Protein AF-0000000084417751 (afdb_homodimer)

InterPro domains:
  IPR006311 Twin-arginine translocation pathway, signal sequence [PS51318] (1-38)

Nearest PDB structures (foldseek):
  2bsi-assembly1_B  TM=2.879E-01  e=1.712E+00  Yersinia enterocolitica
  2bho-assembly1_A-2  TM=3.661E-01  e=5.788E+00  Yersinia enterocolitica
  2bsj-assembly1_B  TM=3.027E-01  e=5.446E+00  Yersinia enterocolitica
  2c1f-assembly1_A  TM=2.542E-01  e=6.151E+00  Neocallimastix patriciarum
  2bho-assembly1_A-2  TM=3.659E-01  e=3.543E+00  Yersinia enterocolitica

Foldseek 3Di:
DPPDDPLVVLCVLLVPPPVVVVVVVVVPVPPDDDDDDPDDDDPVRVVVVVVLCVQLQKDADPVGWIWGAAPVGWIKTWDDQQPAFQKIWIAGPQQFIKMDHDPSGRDQDSSDSSSVSSQPRVNCNVVRIDFQWDADPVRDIDTDGDDPVRVVVDRHRVD/DPPDDPVVVLCVLLVPPPPVPVVPVVVPVVDDPDPDDPDDDDPVRVVVVVVLCVQLQKDADPVGWIWGAAPVGWIKTWDDQQPAFQKIWIAGPQQFIKMDHDPVGRDQDSSDSSSSSSQPRVNCNVVRIGFQWDADPVRDIDTDGDDPVRVVVDRHRVD

Sequence (318 aa):
MEGTSRRGFLQQFGGLGAAAALGGALGFFAGSRSGGEAGGLSASERAEVDDLRRELNFRRDYDGHVFVRDGSGRWWEVRLDAKLPGTLLLRDQDNAVYFITYNTIQQIDLTDDYVVGSLFAGGDWTAVLQRVQARDEAGLLVDVRLDKEAFRDLISVMDMEGTSRRGFLQQFGGLGAAAALGGALGFFAGSRSGGEAGGLSASERAEVDDLRRELNFRRDYDGHVFVRDGSGRWWEVRLDAKLPGTLLLRDQDNAVYFITYNTIQQIDLTDDYVVGSLFAGGDWTAVLQRVQARDEAGLLVDVRLDKEAFRDLISVMD

Organism: Gonium pectorale (NCBI:txid33097)

pLDDT: mean 77.4, std 23.32, range [27.25, 97.81]

Solvent-accessible surface area (backbone atoms only — not comparable to full-atom values): 17619 Å² total; per-residue (Å²): 109,80,53,56,47,36,66,60,49,45,47,59,75,14,61,58,78,58,53,67,67,50,51,70,66,57,62,61,74,63,65,72,74,72,84,71,86,90,70,70,74,51,73,70,55,46,50,49,54,52,51,51,30,56,74,25,36,34,49,70,47,96,71,41,47,37,34,37,36,43,84,86,68,50,61,26,43,51,47,57,20,26,70,41,54,22,26,37,34,34,33,40,86,84,21,41,34,31,35,42,75,40,90,90,34,26,26,68,51,74,32,37,61,65,54,46,32,45,65,37,40,84,33,62,52,69,78,60,57,36,77,39,66,42,59,46,96,88,64,47,80,37,77,39,68,41,55,72,68,58,51,72,33,50,32,44,85,89,81,107,79,50,58,49,34,65,60,48,45,45,58,71,11,45,70,76,53,52,62,72,58,57,72,64,59,63,57,72,64,59,75,72,70,81,69,86,90,70,69,74,50,72,70,54,47,50,50,54,51,51,51,30,57,74,27,36,34,50,69,47,95,70,42,47,38,34,38,35,43,83,88,68,50,58,26,43,51,47,58,21,27,69,41,54,21,26,36,35,34,33,43,86,85,21,41,34,29,34,42,74,41,92,89,34,24,24,70,50,75,30,37,60,63,53,46,31,37,63,38,41,74,33,63,52,67,78,61,56,36,76,38,67,41,61,44,98,88,63,48,82,37,75,40,68,41,54,73,67,56,50,73,30,48,32,43,85,88,79

Secondary structure (DSSP, 8-state):
----BHHHHHHHH--STTHHHHHHHHGGGTT-----SS----HHHHHHHHHHHHHTTEEE-TTS-EEEE-TTS-EEEEEE-SSSTTEEEEE-TT-BEEEEE-TT-SS--TT-HHHHHHHHTTSGGGGG-EE-EEE-TTS-EEE-B--HHHHHHB--S--/----BHHHHHHHHSTTTTTTTTHHHHTGGG------SS----HHHHHHHHHHHHHTTEEE-TTS-EEEE-TTS-EEEEEE-SSSTTEEEEE-TT-BEEEEE-TT-SS--TT-HHHHHHHHTTSGGGGG-EE-EEE-TTS-EEE-B--HHHHHHB--S--

Structure (mmCIF, N/CA/C/O backbone):
data_AF-0000000084417751-model_v1
#
loop_
_entity.id
_entity.type
_entity.pdbx_description
1 polymer 'Twin-arginine translocation signal domain-containing protein'
#
loop_
_atom_site.group_PDB
_atom_site.id
_atom_site.type_symbol
_atom_site.label_atom_id
_atom_site.label_alt_id
_atom_site.label_comp_id
_atom_site.label_asym_id
_atom_site.label_entity_id
_atom_site.label_seq_id
_atom_site.pdbx_PDB_ins_code
_atom_site.Cartn_x
_atom_site.Cartn_y
_atom_site.Cartn_z
_atom_site.occupancy
_atom_site.B_iso_or_equiv
_atom_site.auth_seq_id
_atom_site.auth_comp_id
_atom_site.auth_asym_id
_atom_site.auth_atom_id
_atom_site.pdbx_PDB_model_num
ATOM 1 N N . MET A 1 1 ? 11.062 23.234 -5.848 1 27.25 1 MET A N 1
ATOM 2 C CA . MET A 1 1 ? 11.234 21.781 -5.926 1 27.25 1 MET A CA 1
ATOM 3 C C . MET A 1 1 ? 10.359 21.188 -7.023 1 27.25 1 MET A C 1
ATOM 5 O O . MET A 1 1 ? 9.133 21.359 -7.004 1 27.25 1 MET A O 1
ATOM 9 N N . GLU A 1 2 ? 10.836 21.125 -8.203 1 32.81 2 GLU A N 1
ATOM 10 C CA . GLU A 1 2 ? 10.023 20.562 -9.273 1 32.81 2 GLU A CA 1
ATOM 11 C C . GLU A 1 2 ? 9.656 19.109 -8.992 1 32.81 2 GLU A C 1
ATOM 13 O O . GLU A 1 2 ? 10.523 18.234 -9.031 1 32.81 2 GLU A O 1
ATOM 18 N N . GLY A 1 3 ? 8.828 18.938 -7.926 1 36.81 3 GLY A N 1
ATOM 19 C CA . GLY A 1 3 ? 8.336 17.594 -7.656 1 36.81 3 GLY A CA 1
ATOM 20 C C . GLY A 1 3 ? 7.934 16.844 -8.906 1 36.81 3 GLY A C 1
ATOM 21 O O . GLY A 1 3 ? 7.504 17.453 -9.891 1 36.81 3 GLY A O 1
ATOM 22 N N . THR A 1 4 ? 8.648 15.852 -9.188 1 44.88 4 THR A N 1
ATOM 23 C CA . THR A 1 4 ? 8.266 15.016 -10.312 1 44.88 4 THR A CA 1
ATOM 24 C C . THR A 1 4 ? 6.836 14.5 -10.141 1 44.88 4 THR A C 1
ATOM 26 O O . THR A 1 4 ? 6.453 14.07 -9.047 1 44.88 4 THR A O 1
ATOM 29 N N . SER A 1 5 ? 6.066 14.875 -11.055 1 45.56 5 SER A N 1
ATOM 30 C CA . SER A 1 5 ? 4.672 14.445 -11.031 1 45.56 5 SER A CA 1
ATOM 31 C C . SER A 1 5 ? 4.562 12.922 -11.078 1 45.56 5 SER A C 1
ATOM 33 O O . SER A 1 5 ? 5.434 12.25 -11.633 1 45.56 5 SER A O 1
ATOM 35 N N . ARG A 1 6 ? 3.656 12.453 -10.336 1 51.25 6 ARG A N 1
ATOM 36 C CA . ARG A 1 6 ? 3.324 11.031 -10.328 1 51.25 6 ARG A CA 1
ATOM 37 C C . ARG A 1 6 ? 3.115 10.508 -11.742 1 51.25 6 ARG A C 1
ATOM 39 O O . ARG A 1 6 ? 3.561 9.414 -12.078 1 51.25 6 ARG A O 1
ATOM 46 N N . ARG A 1 7 ? 2.643 11.406 -12.609 1 49 7 ARG A N 1
ATOM 47 C CA . ARG A 1 7 ? 2.375 11.016 -13.992 1 49 7 ARG A CA 1
ATOM 48 C C . ARG A 1 7 ? 3.668 10.656 -14.719 1 49 7 ARG A C 1
ATOM 50 O O . ARG A 1 7 ? 3.744 9.625 -15.391 1 49 7 ARG A O 1
ATOM 57 N N . GLY A 1 8 ? 4.594 11.531 -14.586 1 46.34 8 GLY A N 1
ATOM 58 C CA . GLY A 1 8 ? 5.879 11.281 -15.219 1 46.34 8 GLY A CA 1
ATOM 59 C C . GLY A 1 8 ? 6.559 10.023 -14.703 1 46.34 8 GLY A C 1
ATOM 60 O O . GLY A 1 8 ? 7.125 9.25 -15.484 1 46.34 8 GLY A O 1
ATOM 61 N N . PHE A 1 9 ? 6.508 9.844 -13.469 1 46.53 9 PHE A N 1
ATOM 62 C CA . PHE A 1 9 ? 7.141 8.703 -12.82 1 46.53 9 PHE A CA 1
ATOM 63 C C . PHE A 1 9 ? 6.469 7.402 -13.242 1 46.53 9 PHE A C 1
ATOM 65 O O . PHE A 1 9 ? 7.145 6.434 -13.602 1 46.53 9 PHE A O 1
ATOM 72 N N . LEU A 1 10 ? 5.238 7.426 -13.211 1 53.94 10 LEU A N 1
ATOM 73 C CA . LEU A 1 10 ? 4.492 6.246 -13.641 1 53.94 10 LEU A CA 1
ATOM 74 C C . LEU A 1 10 ? 4.793 5.91 -15.094 1 53.94 10 LEU A C 1
ATOM 76 O O . LEU A 1 10 ? 4.852 4.738 -15.469 1 53.94 10 LEU A O 1
ATOM 80 N N . GLN A 1 11 ? 5.098 7 -15.758 1 52.5 11 GLN A N 1
ATOM 81 C CA . GLN A 1 11 ? 5.516 6.797 -17.141 1 52.5 11 GLN A CA 1
ATOM 82 C C . GLN A 1 11 ? 6.848 6.055 -17.203 1 52.5 11 GLN A C 1
ATOM 84 O O . GLN A 1 11 ? 7.062 5.23 -18.094 1 52.5 11 GLN A O 1
ATOM 89 N N . GLN A 1 12 ? 7.656 6.43 -16.391 1 46.41 12 GLN A N 1
ATOM 90 C CA . GLN A 1 12 ? 8.984 5.828 -16.391 1 46.41 12 GLN A CA 1
ATOM 91 C C . GLN A 1 12 ? 8.938 4.379 -15.922 1 46.41 12 GLN A C 1
ATOM 93 O O . GLN A 1 12 ? 9.68 3.531 -16.406 1 46.41 12 GLN A O 1
ATOM 98 N N . PHE A 1 13 ? 8.477 4.266 -14.891 1 47.03 13 PHE A N 1
ATOM 99 C CA . PHE A 1 13 ? 8.43 2.928 -14.32 1 47.03 13 PHE A CA 1
ATOM 100 C C . PHE A 1 13 ? 7.422 2.057 -15.055 1 47.03 13 PHE A C 1
ATOM 102 O O . PHE A 1 13 ? 7.523 0.828 -15.031 1 47.03 13 PHE A O 1
ATOM 109 N N . GLY A 1 14 ? 6.379 2.783 -15.383 1 47.62 14 GLY A N 1
ATOM 110 C CA . GLY A 1 14 ? 5.488 2.094 -16.297 1 47.62 14 GLY A CA 1
ATOM 111 C C . GLY A 1 14 ? 6.109 1.854 -17.672 1 47.62 14 GLY A C 1
ATOM 112 O O . GLY A 1 14 ? 6.055 2.723 -18.547 1 47.62 14 GLY A O 1
ATOM 113 N N . GLY A 1 15 ? 7.336 1.878 -17.688 1 37.72 15 GLY A N 1
ATOM 114 C CA . GLY A 1 15 ? 7.926 1.507 -18.969 1 37.72 15 GLY A CA 1
ATOM 115 C C . GLY A 1 15 ? 6.895 1.226 -20.047 1 37.72 15 GLY A C 1
ATOM 116 O O . GLY A 1 15 ? 7.227 1.153 -21.219 1 37.72 15 GLY A O 1
ATOM 117 N N . LEU A 1 16 ? 6.098 0.341 -19.703 1 33.88 16 LEU A N 1
ATOM 118 C CA . LEU A 1 16 ? 5.176 -0.083 -20.75 1 33.88 16 LEU A CA 1
ATOM 119 C C . LEU A 1 16 ? 4.242 1.055 -21.141 1 33.88 16 LEU A C 1
ATOM 121 O O . LEU A 1 16 ? 3.842 1.857 -20.297 1 33.88 16 LEU A O 1
ATOM 125 N N . GLY A 1 17 ? 4.281 1.555 -22.422 1 34.69 17 GLY A N 1
ATOM 126 C CA . GLY A 1 17 ? 3.479 2.383 -23.312 1 34.69 17 GLY A CA 1
ATOM 127 C C . GLY A 1 17 ? 2.035 2.512 -22.859 1 34.69 17 GLY A C 1
ATOM 128 O O . GLY A 1 17 ? 1.229 3.17 -23.531 1 34.69 17 GLY A O 1
ATOM 129 N N . ALA A 1 18 ? 1.664 1.649 -22.109 1 30.7 18 ALA A N 1
ATOM 130 C CA . ALA A 1 18 ? 0.22 1.557 -21.906 1 30.7 18 ALA A CA 1
ATOM 131 C C . ALA A 1 18 ? -0.276 2.656 -20.969 1 30.7 18 ALA A C 1
ATOM 133 O O . ALA A 1 18 ? -1.484 2.824 -20.781 1 30.7 18 ALA A O 1
ATOM 134 N N . ALA A 1 19 ? 0.477 3.082 -20.109 1 34.38 19 ALA A N 1
ATOM 135 C CA . ALA A 1 19 ? -0.127 4.086 -19.234 1 34.38 19 ALA A CA 1
ATOM 136 C C . ALA A 1 19 ? -0.564 5.312 -20.031 1 34.38 19 ALA A C 1
ATOM 138 O O . ALA A 1 19 ? -1.121 6.258 -19.469 1 34.38 19 ALA A O 1
ATOM 139 N N . ALA A 1 20 ? 0.062 5.613 -21.094 1 33.84 20 ALA A N 1
ATOM 140 C CA . ALA A 1 20 ? -0.523 6.676 -21.906 1 33.84 20 ALA A CA 1
ATOM 141 C C . ALA A 1 20 ? -2.037 6.512 -22.016 1 33.84 20 ALA A C 1
ATOM 143 O O . ALA A 1 20 ? -2.764 7.496 -22.172 1 33.84 20 ALA A O 1
ATOM 144 N N . ALA A 1 21 ? -2.377 5.289 -22.297 1 31.34 21 ALA A N 1
ATOM 145 C CA . ALA A 1 21 ? -3.807 5.117 -22.547 1 31.34 21 ALA A CA 1
ATOM 146 C C . ALA A 1 21 ? -4.617 5.445 -21.297 1 31.34 21 ALA A C 1
ATOM 148 O O . ALA A 1 21 ? -5.812 5.742 -21.375 1 31.34 21 ALA A O 1
ATOM 149 N N . LEU A 1 22 ? -4.133 5.066 -20.125 1 32.94 22 LEU A N 1
ATOM 150 C CA . LEU A 1 22 ? -4.953 5.309 -18.938 1 32.94 22 LEU A CA 1
ATOM 151 C C . LEU A 1 22 ? -4.996 6.793 -18.594 1 32.94 22 LEU A C 1
ATOM 153 O O . LEU A 1 22 ? -5.715 7.207 -17.688 1 32.94 22 LEU A O 1
ATOM 157 N N . GLY A 1 23 ? -4.105 7.543 -18.891 1 34.31 23 GLY A N 1
ATOM 158 C CA . GLY A 1 23 ? -4.121 8.984 -18.703 1 34.31 23 GLY A CA 1
ATOM 159 C C . GLY A 1 23 ? -5.457 9.617 -19.047 1 34.31 23 GLY A C 1
ATOM 160 O O . GLY A 1 23 ? -5.859 10.602 -18.438 1 34.31 23 GLY A O 1
ATOM 161 N N . GLY A 1 24 ? -5.977 9.273 -20.188 1 32.84 24 GLY A N 1
ATOM 162 C CA . GLY A 1 24 ? -7.199 9.969 -20.562 1 32.84 24 GLY A CA 1
ATOM 163 C C . GLY A 1 24 ? -8.281 9.883 -19.5 1 32.84 24 GLY A C 1
ATOM 164 O O . GLY A 1 24 ? -9 10.852 -19.266 1 32.84 24 GLY A O 1
ATOM 165 N N . ALA A 1 25 ? -8.555 8.672 -19.078 1 31.2 25 ALA A N 1
ATOM 166 C CA . ALA A 1 25 ? -9.695 8.516 -18.188 1 31.2 25 ALA A CA 1
ATOM 167 C C . ALA A 1 25 ? -9.383 9.055 -16.797 1 31.2 25 ALA A C 1
ATOM 169 O O . ALA A 1 25 ? -10.289 9.398 -16.031 1 31.2 25 ALA A O 1
ATOM 170 N N . LEU A 1 26 ? -8.188 9 -16.328 1 35.59 26 LEU A N 1
ATOM 171 C CA . LEU A 1 26 ? -7.793 9.25 -14.953 1 35.59 26 LEU A CA 1
ATOM 172 C C . LEU A 1 26 ? -7.84 10.742 -14.633 1 35.59 26 LEU A C 1
ATOM 174 O O . LEU A 1 26 ? -7.77 11.133 -13.469 1 35.59 26 LEU A O 1
ATOM 178 N N . GLY A 1 27 ? -7.594 11.586 -15.516 1 35.25 27 GLY A N 1
ATOM 179 C CA . GLY A 1 27 ? -7.824 12.992 -15.211 1 35.25 27 GLY A CA 1
ATOM 180 C C . GLY A 1 27 ? -9.141 13.242 -14.492 1 35.25 27 GLY A C 1
ATOM 181 O O . GLY A 1 27 ? -9.281 14.242 -13.789 1 35.25 27 GLY A O 1
ATOM 182 N N . PHE A 1 28 ? -10.141 12.523 -14.961 1 32 28 PHE A N 1
ATOM 183 C CA . PHE A 1 28 ? -11.523 12.836 -14.617 1 32 28 PHE A CA 1
ATOM 184 C C . PHE A 1 28 ? -11.812 12.5 -13.156 1 32 28 PHE A C 1
ATOM 186 O O . PHE A 1 28 ? -12.867 12.852 -12.625 1 32 28 PHE A O 1
ATOM 193 N N . PHE A 1 29 ? -11.133 11.555 -12.625 1 34.38 29 PHE A N 1
ATOM 194 C CA . PHE A 1 29 ? -11.656 11.281 -11.297 1 34.38 29 PHE A CA 1
ATOM 195 C C . PHE A 1 29 ? -11.281 12.398 -10.32 1 34.38 29 PHE A C 1
ATOM 197 O O . PHE A 1 29 ? -11.594 12.32 -9.133 1 34.38 29 PHE A O 1
ATOM 204 N N . ALA A 1 30 ? -10.305 13.219 -10.734 1 32.28 30 ALA A N 1
ATOM 205 C CA . ALA A 1 30 ? -9.938 14.273 -9.781 1 32.28 30 ALA A CA 1
ATOM 206 C C . ALA A 1 30 ? -11.148 15.117 -9.414 1 32.28 30 ALA A C 1
ATOM 208 O O . ALA A 1 30 ? -11.18 15.734 -8.344 1 32.28 30 ALA A O 1
ATOM 209 N N . GLY A 1 31 ? -11.711 15.836 -10.469 1 32.81 31 GLY A N 1
ATOM 210 C CA . GLY A 1 31 ? -12.422 17.094 -10.281 1 32.81 31 GLY A CA 1
ATOM 211 C C . GLY A 1 31 ? -13.477 17.016 -9.195 1 32.81 31 GLY A C 1
ATOM 212 O O . GLY A 1 31 ? -13.594 17.922 -8.367 1 32.81 31 GLY A O 1
ATOM 213 N N . SER A 1 32 ? -14.648 16.375 -9.688 1 29.58 32 SER A N 1
ATOM 214 C CA . SER A 1 32 ? -15.8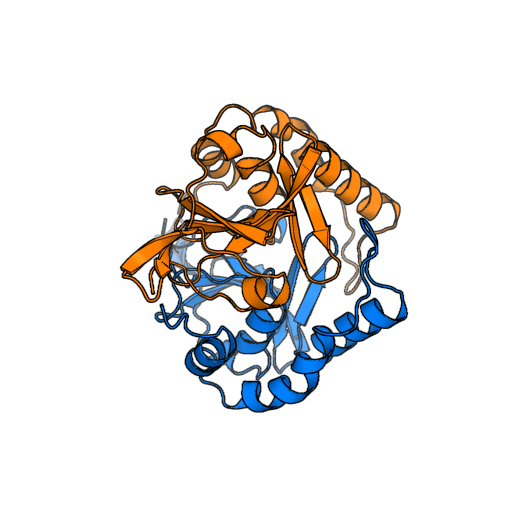83 17.016 -9.242 1 29.58 32 SER A CA 1
ATOM 215 C C . SER A 1 32 ? -16.141 16.75 -7.762 1 29.58 32 SER A C 1
ATOM 217 O O . SER A 1 32 ? -17.281 16.781 -7.309 1 29.58 32 SER A O 1
ATOM 219 N N . ARG A 1 33 ? -15.352 15.844 -7.109 1 35 33 ARG A N 1
ATOM 220 C CA . ARG A 1 33 ? -16.188 15.68 -5.922 1 35 33 ARG A CA 1
ATOM 221 C C . ARG A 1 33 ? -16.219 16.953 -5.094 1 35 33 ARG A C 1
ATOM 223 O O . ARG A 1 33 ? -15.172 17.578 -4.871 1 35 33 ARG A O 1
ATOM 230 N N . SER A 1 34 ? -17.281 17.531 -5.082 1 31.34 34 SER A N 1
ATOM 231 C CA . SER A 1 34 ? -17.812 18.5 -4.129 1 31.34 34 SER A CA 1
ATOM 232 C C . SER A 1 34 ? -17.328 18.203 -2.713 1 31.34 34 SER A C 1
ATOM 234 O O . SER A 1 34 ? -16.969 17.062 -2.4 1 31.34 34 SER A O 1
ATOM 236 N N . GLY A 1 35 ? -17.109 19.188 -1.749 1 32.91 35 GLY A N 1
ATOM 237 C CA . GLY A 1 35 ? -16.766 19.609 -0.402 1 32.91 35 GLY A CA 1
ATOM 238 C C . GLY A 1 35 ? -17.203 18.609 0.663 1 32.91 35 GLY A C 1
ATOM 239 O O . GLY A 1 35 ? -17.156 18.922 1.856 1 32.91 35 GLY A O 1
ATOM 240 N N . GLY A 1 36 ? -18.328 17.781 0.523 1 32.72 36 GLY A N 1
ATOM 241 C CA . GLY A 1 36 ? -18.844 17.406 1.828 1 32.72 36 GLY A CA 1
ATOM 242 C C . GLY A 1 36 ? -17.891 16.516 2.611 1 32.72 36 GLY A C 1
ATOM 243 O O . GLY A 1 36 ? -16.984 15.906 2.035 1 32.72 36 GLY A O 1
ATOM 244 N N . GLU A 1 37 ? -17.656 16.578 3.967 1 38.5 37 GLU A N 1
ATOM 245 C CA . GLU A 1 37 ? -16.922 15.93 5.035 1 38.5 37 GLU A CA 1
ATOM 246 C C . GLU A 1 37 ? -16.609 14.469 4.684 1 38.5 37 GLU A C 1
ATOM 248 O O . GLU A 1 37 ? -15.469 14.117 4.395 1 38.5 37 GLU A O 1
ATOM 253 N N . ALA A 1 38 ? -17.25 13.422 5.539 1 42.88 38 ALA A N 1
ATOM 254 C CA . ALA A 1 38 ? -17.172 11.969 5.719 1 42.88 38 ALA A CA 1
ATOM 255 C C . ALA A 1 38 ? -17.609 11.242 4.453 1 42.88 38 ALA A C 1
ATOM 257 O O . ALA A 1 38 ? -17.953 10.055 4.5 1 42.88 38 ALA A O 1
ATOM 258 N N . GLY A 1 39 ? -17.953 11.82 3.359 1 52.84 39 GLY A N 1
ATOM 259 C CA . GLY A 1 39 ? -18.844 11.188 2.406 1 52.84 39 GLY A CA 1
ATOM 260 C C . GLY A 1 39 ? -18.141 10.242 1.453 1 52.84 39 GLY A C 1
ATOM 261 O O . GLY A 1 39 ? -17.188 10.633 0.784 1 52.84 39 GLY A O 1
ATOM 262 N N . GLY A 1 40 ? -18.156 8.969 1.734 1 65.44 40 GLY A N 1
ATOM 263 C CA . GLY A 1 40 ? -17.812 7.871 0.845 1 65.44 40 GLY A CA 1
ATOM 264 C C . GLY A 1 40 ? -18.297 8.078 -0.578 1 65.44 40 GLY A C 1
ATOM 265 O O . GLY A 1 40 ? -19.016 9.039 -0.859 1 65.44 40 GLY A O 1
ATOM 266 N N . LEU A 1 41 ? -17.672 7.559 -1.55 1 76.5 41 LEU A N 1
ATOM 267 C CA . LEU A 1 41 ? -18.031 7.586 -2.961 1 76.5 41 LEU A CA 1
ATOM 268 C C . LEU A 1 41 ? -19.5 7.23 -3.148 1 76.5 41 LEU A C 1
ATOM 270 O O . LEU A 1 41 ? -20.031 6.363 -2.447 1 76.5 41 LEU A O 1
ATOM 274 N N . SER A 1 42 ? -20.172 8.023 -3.973 1 82.44 42 SER A N 1
ATOM 275 C CA . SER A 1 42 ? -21.516 7.633 -4.391 1 82.44 42 SER A CA 1
ATOM 276 C C . SER A 1 42 ? -21.5 6.281 -5.094 1 82.44 42 SER A C 1
ATOM 278 O O . SER A 1 42 ? -20.438 5.742 -5.398 1 82.44 42 SER A O 1
ATOM 280 N N . ALA A 1 43 ? -22.734 5.785 -5.297 1 86.12 43 ALA A N 1
ATOM 281 C CA . ALA A 1 43 ? -22.844 4.512 -6.008 1 86.12 43 ALA A CA 1
ATOM 282 C C . ALA A 1 43 ? -22.25 4.621 -7.41 1 86.12 43 ALA A C 1
ATOM 284 O O . ALA A 1 43 ? -21.578 3.699 -7.875 1 86.12 43 ALA A O 1
ATOM 285 N N . SER A 1 44 ? -22.578 5.707 -8.086 1 86.75 44 SER A N 1
ATOM 286 C CA . SER A 1 44 ? -22.078 5.918 -9.438 1 86.75 44 SER A CA 1
ATOM 287 C C . SER A 1 44 ? -20.547 6.031 -9.438 1 86.75 44 SER A C 1
ATOM 289 O O . SER A 1 44 ? -19.891 5.508 -10.328 1 86.75 44 SER A O 1
ATOM 291 N N . GLU A 1 45 ? -19.953 6.699 -8.453 1 81.38 45 GLU A N 1
ATOM 292 C CA . GLU A 1 45 ? -18.5 6.84 -8.336 1 81.38 45 GLU A CA 1
ATOM 293 C C . GLU A 1 45 ? -17.844 5.496 -8.047 1 81.38 45 GLU A C 1
ATOM 295 O O . GLU A 1 45 ? -16.781 5.191 -8.594 1 81.38 45 GLU A O 1
ATOM 300 N N . ARG A 1 46 ? -18.469 4.75 -7.184 1 87.88 46 ARG A N 1
ATOM 301 C CA . ARG A 1 46 ? -17.969 3.414 -6.895 1 87.88 46 ARG A CA 1
ATOM 302 C C . ARG A 1 46 ? -17.969 2.541 -8.148 1 87.88 46 ARG A C 1
ATOM 304 O O . ARG A 1 46 ? -17.031 1.784 -8.383 1 87.88 46 ARG A O 1
ATOM 311 N N . ALA A 1 47 ? -18.984 2.656 -8.945 1 88 47 ALA A N 1
ATOM 312 C CA . ALA A 1 47 ? -19.062 1.907 -10.195 1 88 47 ALA A CA 1
ATOM 313 C C . ALA A 1 47 ? -17.938 2.301 -11.148 1 88 47 ALA A C 1
ATOM 315 O O . ALA A 1 47 ? -17.375 1.448 -11.836 1 88 47 ALA A O 1
ATOM 316 N N . GLU A 1 48 ? -17.609 3.531 -11.125 1 83.25 48 GLU A N 1
ATOM 317 C CA . GLU A 1 48 ? -16.516 4.012 -11.961 1 83.25 48 GLU A CA 1
ATOM 318 C C . GLU A 1 48 ? -15.172 3.436 -11.508 1 83.25 48 GLU A C 1
ATOM 320 O O . GLU A 1 48 ? -14.344 3.043 -12.336 1 83.25 48 GLU A O 1
ATOM 325 N N . VAL A 1 49 ? -14.953 3.422 -10.219 1 87.38 49 VAL A N 1
ATOM 326 C CA . VAL A 1 49 ? -13.742 2.826 -9.656 1 87.38 49 VAL A CA 1
ATOM 327 C C . VAL A 1 49 ? -13.664 1.352 -10.039 1 87.38 49 VAL A C 1
ATOM 329 O O . VAL A 1 49 ? -12.609 0.87 -10.461 1 87.38 49 VAL A O 1
ATOM 332 N N . ASP A 1 50 ? -14.789 0.667 -9.984 1 89.88 50 ASP A N 1
ATOM 333 C CA . ASP A 1 50 ? -14.836 -0.75 -10.336 1 89.88 50 ASP A CA 1
ATOM 334 C C . ASP A 1 50 ? -14.539 -0.958 -11.82 1 89.88 50 ASP A C 1
ATOM 336 O O . ASP A 1 50 ? -13.836 -1.901 -12.195 1 89.88 50 ASP A O 1
ATOM 340 N N . ASP A 1 51 ? -15.07 -0.14 -12.641 1 88.06 51 ASP A N 1
ATOM 341 C CA . ASP A 1 51 ? -14.836 -0.233 -14.078 1 88.06 51 ASP A CA 1
ATOM 342 C C . ASP A 1 51 ? -13.359 -0.015 -14.406 1 88.06 51 ASP A C 1
ATOM 344 O O . ASP A 1 51 ? -12.789 -0.73 -15.234 1 88.06 51 ASP A O 1
ATOM 348 N N . LEU A 1 52 ? -12.766 0.972 -13.742 1 85.38 52 LEU A N 1
ATOM 349 C CA . LEU A 1 52 ? -11.336 1.222 -13.914 1 85.38 52 LEU A CA 1
ATOM 350 C C . LEU A 1 52 ? -10.523 -0.014 -13.547 1 85.38 52 LEU A C 1
ATOM 352 O O . LEU A 1 52 ? -9.625 -0.414 -14.297 1 85.38 52 LEU A O 1
ATOM 356 N N . ARG A 1 53 ? -10.828 -0.577 -12.461 1 91.44 53 ARG A N 1
ATOM 357 C CA . ARG A 1 53 ? -10.094 -1.743 -11.984 1 91.44 53 ARG A CA 1
ATOM 358 C C . ARG A 1 53 ? -10.25 -2.916 -12.945 1 91.44 53 ARG A C 1
ATOM 360 O O . ARG A 1 53 ? -9.289 -3.641 -13.211 1 91.44 53 ARG A O 1
ATOM 367 N N . ARG A 1 54 ? -11.438 -3.078 -13.492 1 92 54 ARG A N 1
ATOM 368 C CA . ARG A 1 54 ? -11.672 -4.129 -14.477 1 92 54 ARG A CA 1
ATOM 369 C C . ARG A 1 54 ? -10.836 -3.9 -15.734 1 92 54 ARG A C 1
ATOM 371 O O . ARG A 1 54 ? -10.219 -4.832 -16.25 1 92 54 ARG A O 1
ATOM 378 N N . GLU A 1 55 ? -10.773 -2.73 -16.172 1 88.31 55 GLU A N 1
ATOM 379 C CA . GLU A 1 55 ? -10.008 -2.375 -17.359 1 88.31 55 GLU A CA 1
ATOM 380 C C . GLU A 1 55 ? -8.516 -2.604 -17.141 1 88.31 55 GLU A C 1
ATOM 382 O O . GLU A 1 55 ? -7.805 -3.008 -18.062 1 88.31 55 GLU A O 1
ATOM 387 N N . LEU A 1 56 ? -8.133 -2.379 -15.922 1 89.25 56 LEU A N 1
ATOM 388 C CA . LEU A 1 56 ? -6.707 -2.477 -15.609 1 89.25 56 LEU A CA 1
ATOM 389 C C . LEU A 1 56 ? -6.355 -3.875 -15.117 1 89.25 56 LEU A C 1
ATOM 391 O O . LEU A 1 56 ? -5.223 -4.121 -14.695 1 89.25 56 LEU A O 1
ATOM 395 N N . ASN A 1 57 ? -7.32 -4.773 -15.031 1 93 57 ASN A N 1
ATOM 396 C CA . ASN A 1 57 ? -7.141 -6.195 -14.75 1 93 57 ASN A CA 1
ATOM 397 C C . ASN A 1 57 ? -6.66 -6.426 -13.32 1 93 57 ASN A C 1
ATOM 399 O O . ASN A 1 57 ? -5.773 -7.25 -13.078 1 93 57 ASN A O 1
ATOM 403 N N . PHE A 1 58 ? -7.211 -5.637 -12.445 1 94.81 58 PHE A N 1
ATOM 404 C CA . PHE A 1 58 ? -6.945 -5.906 -11.039 1 94.81 58 PHE A CA 1
ATOM 405 C C . PHE A 1 58 ? -8.195 -5.676 -10.195 1 94.81 58 PHE A C 1
ATOM 407 O O . PHE A 1 58 ? -9.203 -5.164 -10.695 1 94.81 58 PHE A O 1
ATOM 414 N N . ARG A 1 59 ? -8.164 -6.137 -8.984 1 95.06 59 ARG A N 1
ATOM 415 C CA . ARG A 1 59 ? -9.227 -5.902 -8.016 1 95.06 59 ARG A CA 1
ATOM 416 C C . ARG A 1 59 ? -8.656 -5.684 -6.617 1 95.06 59 ARG A C 1
ATOM 418 O O . ARG A 1 59 ? -7.516 -6.047 -6.348 1 95.06 59 ARG A O 1
ATOM 425 N N . ARG A 1 60 ? -9.477 -4.996 -5.883 1 94.38 60 ARG A N 1
ATOM 426 C CA . ARG A 1 60 ? -9.203 -4.766 -4.465 1 94.38 60 ARG A CA 1
ATOM 427 C C . ARG A 1 60 ? -10.305 -5.344 -3.592 1 94.38 60 ARG A C 1
ATOM 429 O O . ARG A 1 60 ? -11.492 -5.082 -3.822 1 94.38 60 ARG A O 1
ATOM 436 N N . ASP A 1 61 ? -9.859 -6.133 -2.67 1 90.88 61 ASP A N 1
ATOM 437 C CA . ASP A 1 61 ? -10.836 -6.668 -1.729 1 90.88 61 ASP A CA 1
ATOM 438 C C . ASP A 1 61 ? -11.18 -5.645 -0.647 1 90.88 61 ASP A C 1
ATOM 440 O O . ASP A 1 61 ? -10.469 -4.652 -0.479 1 90.88 61 ASP A O 1
ATOM 444 N N . TYR A 1 62 ? -12.258 -5.934 0.022 1 88 62 TYR A N 1
ATOM 445 C CA . TYR A 1 62 ? -12.742 -5.02 1.049 1 88 62 TYR A CA 1
ATOM 446 C C . TYR A 1 62 ? -11.703 -4.832 2.148 1 88 62 TYR A C 1
ATOM 448 O O . TYR A 1 62 ? -11.602 -3.752 2.736 1 88 62 TYR A O 1
ATOM 456 N N . ASP A 1 63 ? -10.867 -5.797 2.344 1 86.31 63 ASP A N 1
ATOM 457 C CA . ASP A 1 63 ? -9.859 -5.723 3.396 1 86.31 63 ASP A CA 1
ATOM 458 C C . ASP A 1 63 ? -8.562 -5.102 2.875 1 86.31 63 ASP A C 1
ATOM 460 O O . ASP A 1 63 ? -7.566 -5.031 3.598 1 86.31 63 ASP A O 1
ATOM 464 N N . GLY A 1 64 ? -8.609 -4.695 1.672 1 91.31 64 GLY A N 1
ATOM 465 C CA . GLY A 1 64 ? -7.531 -3.861 1.167 1 91.31 64 GLY A CA 1
ATOM 466 C C . GLY A 1 64 ? -6.555 -4.617 0.285 1 91.31 64 GLY A C 1
ATOM 467 O O . GLY A 1 64 ? -5.77 -4.012 -0.447 1 91.31 64 GLY A O 1
ATOM 468 N N . HIS A 1 65 ? -6.594 -5.938 0.298 1 93.06 65 HIS A N 1
ATOM 469 C CA . HIS A 1 65 ? -5.645 -6.738 -0.465 1 93.06 65 HIS A CA 1
ATOM 470 C C . HIS A 1 65 ? -5.887 -6.602 -1.965 1 93.06 65 HIS A C 1
ATOM 472 O O . HIS A 1 65 ? -7.031 -6.488 -2.404 1 93.06 65 HIS A O 1
ATOM 478 N N . VAL A 1 66 ? -4.824 -6.664 -2.648 1 96.44 66 VAL A N 1
ATOM 479 C CA . VAL A 1 66 ? -4.859 -6.434 -4.09 1 96.44 66 VAL A CA 1
ATOM 480 C C . VAL A 1 66 ? -4.633 -7.746 -4.828 1 96.44 66 VAL A C 1
ATOM 482 O O . VAL A 1 66 ? -3.768 -8.539 -4.449 1 96.44 66 VAL A O 1
ATOM 485 N N . PHE A 1 67 ? -5.434 -7.953 -5.852 1 96.88 67 PHE A N 1
ATOM 486 C CA . PHE A 1 67 ? -5.277 -9.062 -6.777 1 96.88 67 PHE A CA 1
ATOM 487 C C . PHE A 1 67 ? -5.117 -8.562 -8.211 1 96.88 67 PHE A C 1
ATOM 489 O O . PHE A 1 67 ? -5.793 -7.609 -8.617 1 96.88 67 PHE A O 1
ATOM 496 N N . VAL A 1 68 ? -4.266 -9.203 -8.922 1 97.06 68 VAL A N 1
ATOM 497 C CA . VAL A 1 68 ? -4.066 -8.859 -10.328 1 97.06 68 VAL A CA 1
ATOM 498 C C . VAL A 1 68 ? -4.352 -10.078 -11.203 1 97.06 68 VAL A C 1
ATOM 500 O O . VAL A 1 68 ? -4.199 -11.219 -10.758 1 97.06 68 VAL A O 1
ATOM 503 N N . ARG A 1 69 ? -4.785 -9.812 -12.398 1 95.56 69 ARG A N 1
ATOM 504 C CA . ARG A 1 69 ? -5.145 -10.883 -13.336 1 95.56 69 ARG A CA 1
ATOM 505 C C . ARG A 1 69 ? -4.125 -10.984 -14.461 1 95.56 69 ARG A C 1
ATOM 507 O O . ARG A 1 69 ? -3.738 -9.977 -15.055 1 95.56 69 ARG A O 1
ATOM 514 N N . ASP A 1 70 ? -3.643 -12.188 -14.711 1 94.31 70 ASP A N 1
ATOM 515 C CA . ASP A 1 70 ? -2.689 -12.367 -15.805 1 94.31 70 ASP A CA 1
ATOM 516 C C . ASP A 1 70 ? -3.408 -12.57 -17.141 1 94.31 70 ASP A C 1
ATOM 518 O O . ASP A 1 70 ? -4.637 -12.531 -17.188 1 94.31 70 ASP A O 1
ATOM 522 N N . GLY A 1 71 ? -2.602 -12.719 -18.188 1 90.81 71 GLY A N 1
ATOM 523 C CA . GLY A 1 71 ? -3.141 -12.852 -19.531 1 90.81 71 GLY A CA 1
ATOM 524 C C . GLY A 1 71 ? -4.012 -14.086 -19.703 1 90.81 71 GLY A C 1
ATOM 525 O O . GLY A 1 71 ? -4.852 -14.133 -20.609 1 90.81 71 GLY A O 1
ATOM 526 N N . SER A 1 72 ? -3.861 -15.062 -18.906 1 91.69 72 SER A N 1
ATOM 527 C CA . SER A 1 72 ? -4.645 -16.297 -18.984 1 91.69 72 SER A CA 1
ATOM 528 C C . SER A 1 72 ? -5.926 -16.188 -18.172 1 91.69 72 SER A C 1
ATOM 530 O O . SER A 1 72 ? -6.73 -17.125 -18.141 1 91.69 72 SER A O 1
ATOM 532 N N . GLY A 1 73 ? -6.109 -15.086 -17.406 1 92.88 73 GLY A N 1
ATOM 533 C CA . GLY A 1 73 ? -7.32 -14.859 -16.641 1 92.88 73 GLY A CA 1
ATOM 534 C C . GLY A 1 73 ? -7.195 -15.312 -15.188 1 92.88 73 GLY A C 1
ATOM 535 O O . GLY A 1 73 ? -8.156 -15.234 -14.43 1 92.88 73 GLY A O 1
ATOM 536 N N . ARG A 1 74 ? -6.02 -15.734 -14.828 1 93.88 74 ARG A N 1
ATOM 537 C CA . ARG A 1 74 ? -5.812 -16.203 -13.461 1 93.88 74 ARG A CA 1
ATOM 538 C C . ARG A 1 74 ? -5.512 -15.031 -12.523 1 93.88 74 ARG A C 1
ATOM 540 O O . ARG A 1 74 ? -4.793 -14.102 -12.898 1 93.88 74 ARG A O 1
ATOM 547 N N . TRP A 1 75 ? -6.031 -15.117 -11.289 1 95.38 75 TRP 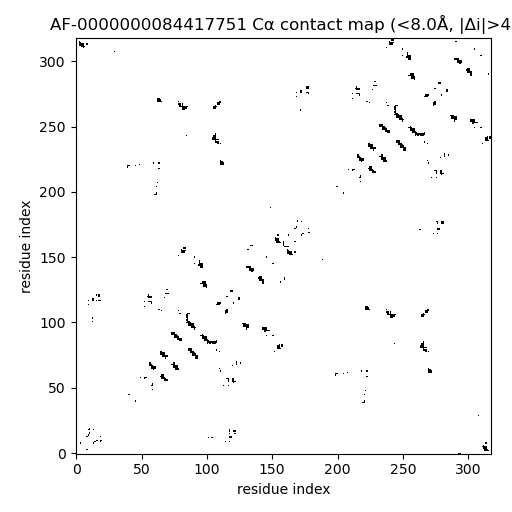A N 1
ATOM 548 C CA . TRP A 1 75 ? -5.844 -14.078 -10.289 1 95.38 75 TRP A CA 1
ATOM 549 C C . TRP A 1 75 ? -4.652 -14.391 -9.391 1 95.38 75 TRP A C 1
ATOM 551 O O . TRP A 1 75 ? -4.449 -15.547 -9 1 95.38 75 TRP A O 1
ATOM 561 N N . TRP A 1 76 ? -3.873 -13.359 -9.133 1 96.94 76 TRP A N 1
ATOM 562 C CA . TRP A 1 76 ? -2.705 -13.398 -8.258 1 96.94 76 TRP A CA 1
ATOM 563 C C . TRP A 1 76 ? -2.834 -12.391 -7.125 1 96.94 76 TRP A C 1
ATOM 565 O O . TRP A 1 76 ? -3.234 -11.242 -7.348 1 96.94 76 TRP A O 1
ATOM 575 N N . GLU A 1 77 ? -2.57 -12.82 -5.879 1 97.38 77 GLU A N 1
ATOM 576 C CA . GLU A 1 77 ? -2.49 -11.867 -4.773 1 97.38 77 GLU A CA 1
ATOM 577 C C . GLU A 1 77 ? -1.126 -11.18 -4.73 1 97.38 77 GLU A C 1
ATOM 579 O O . GLU A 1 77 ? -0.096 -11.828 -4.938 1 97.38 77 GLU A O 1
ATOM 584 N N . VAL A 1 78 ? -1.148 -9.883 -4.477 1 97.81 78 VAL A N 1
ATOM 585 C CA . VAL A 1 78 ? 0.078 -9.094 -4.496 1 97.81 78 VAL A CA 1
ATOM 586 C C . VAL A 1 78 ? 0.289 -8.438 -3.135 1 97.81 78 VAL A C 1
ATOM 588 O O . VAL A 1 78 ? -0.658 -7.922 -2.533 1 97.81 78 VAL A O 1
ATOM 591 N N . ARG A 1 79 ? 1.467 -8.445 -2.66 1 96.25 79 ARG A N 1
ATOM 592 C CA . ARG A 1 79 ? 1.876 -7.688 -1.483 1 96.25 79 ARG A CA 1
ATOM 593 C C . ARG A 1 79 ? 3.312 -7.195 -1.621 1 96.25 79 ARG A C 1
ATOM 595 O O . ARG A 1 79 ? 3.977 -7.473 -2.621 1 96.25 79 ARG A O 1
ATOM 602 N N . LEU A 1 80 ? 3.709 -6.41 -0.646 1 96.31 80 LEU A N 1
ATOM 603 C CA . LEU A 1 80 ? 5.059 -5.859 -0.683 1 96.31 80 LEU A CA 1
ATOM 604 C C . LEU A 1 80 ? 6.016 -6.711 0.147 1 96.31 80 LEU A C 1
ATOM 606 O O . LEU A 1 80 ? 5.613 -7.297 1.156 1 96.31 80 LEU A O 1
ATOM 610 N N . ASP A 1 81 ? 7.258 -6.859 -0.306 1 93.19 81 ASP A N 1
ATOM 611 C CA . ASP A 1 81 ? 8.344 -7.297 0.566 1 93.19 81 ASP A CA 1
ATOM 612 C C . ASP A 1 81 ? 8.812 -6.164 1.476 1 93.19 81 ASP A C 1
ATOM 614 O O . ASP A 1 81 ? 9.266 -5.121 0.996 1 93.19 81 ASP A O 1
ATOM 618 N N . ALA A 1 82 ? 8.719 -6.371 2.721 1 91.62 82 ALA A N 1
ATOM 619 C CA . ALA A 1 82 ? 8.945 -5.289 3.674 1 91.62 82 ALA A CA 1
ATOM 620 C C . ALA A 1 82 ? 10.43 -4.941 3.77 1 91.62 82 ALA A C 1
ATOM 622 O O . ALA A 1 82 ? 10.797 -3.871 4.258 1 91.62 82 ALA A O 1
ATOM 623 N N . LYS A 1 83 ? 11.266 -5.805 3.309 1 91.06 83 LYS A N 1
ATOM 624 C CA . LYS A 1 83 ? 12.695 -5.613 3.557 1 91.06 83 LYS A CA 1
ATOM 625 C C . LYS A 1 83 ? 13.445 -5.348 2.256 1 91.06 83 LYS A C 1
ATOM 627 O O . LYS A 1 83 ? 14.602 -4.914 2.279 1 91.06 83 LYS A O 1
ATOM 632 N N . LEU A 1 84 ? 12.859 -5.582 1.132 1 92.31 84 LEU A N 1
ATOM 633 C CA . LEU A 1 84 ? 13.5 -5.375 -0.16 1 92.31 84 LEU A CA 1
ATOM 634 C C . LEU A 1 84 ? 12.836 -4.234 -0.923 1 92.31 84 LEU A C 1
ATOM 636 O O . LEU A 1 84 ? 11.719 -4.383 -1.417 1 92.31 84 LEU A O 1
ATOM 640 N N . PRO A 1 85 ? 13.562 -3.143 -1.096 1 93.31 85 PRO A N 1
ATOM 641 C CA . PRO A 1 85 ? 12.969 -2.006 -1.806 1 93.31 85 PRO A CA 1
ATOM 642 C C . PRO A 1 85 ? 12.5 -2.367 -3.213 1 93.31 85 PRO A C 1
ATOM 644 O O . PRO A 1 85 ? 13.172 -3.129 -3.914 1 93.31 85 PRO A O 1
ATOM 647 N N . GLY A 1 86 ? 11.344 -1.859 -3.566 1 94.25 86 GLY A N 1
ATOM 648 C CA . GLY A 1 86 ? 10.82 -1.992 -4.914 1 94.25 86 GLY A CA 1
ATOM 649 C C . GLY A 1 86 ? 10.398 -3.408 -5.254 1 94.25 86 GLY A C 1
ATOM 650 O O . GLY A 1 86 ? 10.141 -3.725 -6.418 1 94.25 86 GLY A O 1
ATOM 651 N N . THR A 1 87 ? 10.297 -4.27 -4.227 1 95.12 87 THR A N 1
ATOM 652 C CA . THR A 1 87 ? 10.023 -5.676 -4.508 1 95.12 87 THR A CA 1
ATOM 653 C C . THR A 1 87 ? 8.586 -6.031 -4.148 1 95.12 87 THR A C 1
ATOM 655 O O . THR A 1 87 ? 8.117 -5.727 -3.047 1 95.12 87 THR A O 1
ATOM 658 N N . LEU A 1 88 ? 7.906 -6.656 -5.062 1 97.12 88 LEU A N 1
ATOM 659 C CA . LEU A 1 88 ? 6.57 -7.223 -4.891 1 97.12 88 LEU A CA 1
ATOM 660 C C . LEU A 1 88 ? 6.645 -8.734 -4.688 1 97.12 88 LEU A C 1
ATOM 662 O O . LEU A 1 88 ? 7.457 -9.406 -5.32 1 97.12 88 LEU A O 1
ATOM 666 N N . LEU A 1 89 ? 5.82 -9.227 -3.811 1 96.25 89 LEU A N 1
ATOM 667 C CA . LEU A 1 89 ? 5.551 -10.656 -3.668 1 96.25 89 LEU A CA 1
ATOM 668 C C . LEU A 1 89 ? 4.203 -11.016 -4.281 1 96.25 89 LEU A C 1
ATOM 670 O O . LEU A 1 89 ? 3.221 -10.289 -4.105 1 96.25 89 LEU A O 1
ATOM 674 N N . LEU A 1 90 ? 4.195 -12.086 -5 1 97.56 90 LEU A N 1
ATOM 675 C CA . LEU A 1 90 ? 2.963 -12.555 -5.629 1 97.56 90 LEU A CA 1
ATOM 676 C C . LEU A 1 90 ? 2.703 -14.016 -5.289 1 97.56 90 LEU A C 1
ATOM 678 O O . LEU A 1 90 ? 3.637 -14.82 -5.23 1 97.56 90 LEU A O 1
ATOM 682 N N . ARG A 1 91 ? 1.466 -14.328 -5.078 1 97.5 91 ARG A N 1
ATOM 683 C CA . ARG A 1 91 ? 1.009 -15.695 -4.852 1 97.5 91 ARG A CA 1
ATOM 684 C C . ARG A 1 91 ? -0.045 -16.094 -5.879 1 97.5 91 ARG A C 1
ATOM 686 O O . ARG A 1 91 ? -1.03 -15.391 -6.074 1 97.5 91 ARG A O 1
ATOM 693 N N . ASP A 1 92 ? 0.152 -17.219 -6.504 1 96.88 92 ASP A N 1
ATOM 694 C CA . ASP A 1 92 ? -0.816 -17.672 -7.5 1 96.88 92 ASP A CA 1
ATOM 695 C C . ASP A 1 92 ? -1.855 -18.594 -6.875 1 96.88 92 ASP A C 1
ATOM 697 O O . ASP A 1 92 ? -1.856 -18.812 -5.66 1 96.88 92 ASP A O 1
ATOM 701 N N . GLN A 1 93 ? -2.779 -19.062 -7.691 1 94.88 93 GLN A N 1
ATOM 702 C CA . GLN A 1 93 ? -3.902 -19.875 -7.227 1 94.88 93 GLN A CA 1
ATOM 703 C C . GLN A 1 93 ? -3.432 -21.234 -6.73 1 94.88 93 GLN A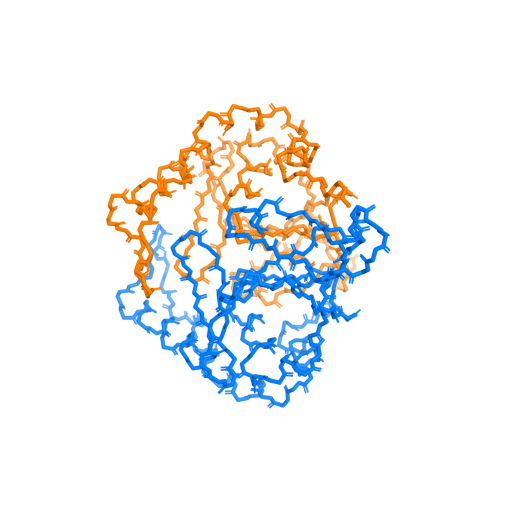 C 1
ATOM 705 O O . GLN A 1 93 ? -4.145 -21.906 -5.984 1 94.88 93 GLN A O 1
ATOM 710 N N . ASP A 1 94 ? -2.215 -21.672 -7.145 1 95.06 94 ASP A N 1
ATOM 711 C CA . ASP A 1 94 ? -1.646 -22.938 -6.703 1 95.06 94 ASP A CA 1
ATOM 712 C C . ASP A 1 94 ? -0.731 -22.75 -5.496 1 95.06 94 ASP A C 1
ATOM 714 O O . ASP A 1 94 ? 0.042 -23.641 -5.148 1 95.06 94 ASP A O 1
ATOM 718 N N . ASN A 1 95 ? -0.729 -21.547 -4.902 1 95.44 95 ASN A N 1
ATOM 719 C CA . ASN A 1 95 ? -0.032 -21.188 -3.672 1 95.44 95 ASN A CA 1
ATOM 720 C C . ASN A 1 95 ? 1.468 -21.031 -3.904 1 95.44 95 ASN A C 1
ATOM 722 O O . ASN A 1 95 ? 2.24 -20.922 -2.949 1 95.44 95 ASN A O 1
ATOM 726 N N . ALA A 1 96 ? 1.855 -21.031 -5.184 1 96.12 96 ALA A N 1
ATOM 727 C CA . ALA A 1 96 ? 3.26 -20.75 -5.465 1 96.12 96 ALA A CA 1
ATOM 728 C C . ALA A 1 96 ? 3.564 -19.266 -5.273 1 96.12 96 ALA A C 1
ATOM 730 O O . ALA A 1 96 ? 2.756 -18.406 -5.633 1 96.12 96 ALA A O 1
ATOM 731 N N . VAL A 1 97 ? 4.742 -18.984 -4.719 1 96.06 97 VAL A N 1
ATOM 732 C CA . VAL A 1 97 ? 5.121 -17.609 -4.414 1 96.06 97 VAL A CA 1
ATOM 733 C C . VAL A 1 97 ? 6.207 -17.141 -5.383 1 96.06 97 VAL A C 1
ATOM 735 O O . VAL A 1 97 ? 7.152 -17.875 -5.664 1 96.06 97 VAL A O 1
ATOM 738 N N . TYR A 1 98 ? 6.035 -15.953 -5.898 1 97.12 98 TYR A N 1
ATOM 739 C CA . TYR A 1 98 ? 6.938 -15.297 -6.836 1 97.12 98 TYR A CA 1
ATOM 740 C C . TYR A 1 98 ? 7.301 -13.898 -6.355 1 97.12 98 TYR A C 1
ATOM 742 O O . TYR A 1 98 ? 6.742 -13.406 -5.371 1 97.12 98 TYR A O 1
ATOM 750 N N . PHE A 1 99 ? 8.297 -13.336 -7.023 1 96.69 99 PHE A N 1
ATOM 751 C CA . PHE A 1 99 ? 8.586 -11.93 -6.75 1 96.69 99 PHE A CA 1
ATOM 752 C C . PHE A 1 99 ? 8.969 -11.195 -8.031 1 96.69 99 PHE A C 1
ATOM 754 O O . PHE A 1 99 ? 9.352 -11.82 -9.023 1 96.69 99 PHE A O 1
ATOM 761 N N . ILE A 1 100 ? 8.711 -9.906 -8.117 1 96.06 100 ILE A N 1
ATOM 762 C CA . ILE A 1 100 ? 9.156 -8.922 -9.102 1 96.06 100 ILE A CA 1
ATOM 763 C C . ILE A 1 100 ? 9.859 -7.77 -8.391 1 96.06 100 ILE A C 1
ATOM 765 O O . ILE A 1 100 ? 9.383 -7.27 -7.375 1 96.06 100 ILE A O 1
ATOM 769 N N . THR A 1 101 ? 11.008 -7.383 -8.852 1 94.56 101 THR A N 1
ATOM 770 C CA . THR A 1 101 ? 11.703 -6.227 -8.297 1 94.56 101 THR A CA 1
ATOM 771 C C . THR A 1 101 ? 11.836 -5.121 -9.336 1 94.56 101 THR A C 1
ATOM 773 O O . THR A 1 101 ? 12.297 -5.363 -10.453 1 94.56 101 THR A O 1
ATOM 776 N N . TYR A 1 102 ? 11.398 -3.965 -8.945 1 88.75 102 TYR A N 1
ATOM 777 C CA . TYR A 1 102 ? 11.602 -2.76 -9.742 1 88.75 102 TYR A CA 1
ATOM 778 C C . TYR A 1 102 ? 12.711 -1.898 -9.156 1 88.75 102 TYR A C 1
ATOM 780 O O . TYR A 1 102 ? 12.578 -1.358 -8.055 1 88.75 102 TYR A O 1
ATOM 788 N N . ASN A 1 103 ? 13.703 -1.649 -9.867 1 87.38 103 ASN A N 1
ATOM 789 C CA . ASN A 1 103 ? 14.898 -0.991 -9.359 1 87.38 103 ASN A CA 1
ATOM 790 C C . ASN A 1 103 ? 14.734 0.525 -9.32 1 87.38 103 ASN A C 1
ATOM 792 O O . ASN A 1 103 ? 15.492 1.221 -8.641 1 87.38 103 ASN A O 1
ATOM 796 N N . THR A 1 104 ? 13.742 1.08 -9.938 1 83.25 104 THR A N 1
ATOM 797 C CA . THR A 1 104 ? 13.594 2.527 -10.062 1 83.25 104 THR A CA 1
ATOM 798 C C . THR A 1 104 ? 12.672 3.068 -8.969 1 83.25 104 THR A C 1
ATOM 800 O O . THR A 1 104 ? 12.578 4.285 -8.781 1 83.25 104 THR A O 1
ATOM 803 N N . ILE A 1 105 ? 11.992 2.205 -8.25 1 87.12 105 ILE A N 1
ATOM 804 C CA . ILE A 1 105 ? 11.062 2.5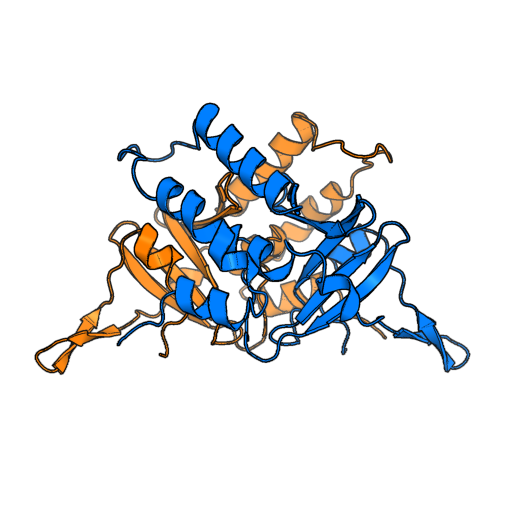9 -7.191 1 87.12 105 ILE A CA 1
ATOM 805 C C . ILE A 1 105 ? 11.461 1.91 -5.883 1 87.12 105 ILE A C 1
ATOM 807 O O . ILE A 1 105 ? 11.695 0.7 -5.852 1 87.12 105 ILE A O 1
ATOM 811 N N . GLN A 1 106 ? 11.578 2.781 -4.844 1 91.19 106 GLN A N 1
ATOM 812 C CA . GLN A 1 106 ? 12.023 2.23 -3.566 1 91.19 106 GLN A CA 1
ATOM 813 C C . GLN A 1 106 ? 10.836 1.724 -2.748 1 91.19 106 GLN A C 1
ATOM 815 O O . GLN A 1 106 ? 10.961 0.74 -2.016 1 91.19 106 GLN A O 1
ATOM 820 N N . GLN A 1 107 ? 9.711 2.422 -2.818 1 94.62 107 GLN A N 1
ATOM 821 C CA . GLN A 1 107 ? 8.453 1.979 -2.217 1 94.62 107 GLN A CA 1
ATOM 822 C C . GLN A 1 107 ? 7.316 2.02 -3.23 1 94.62 107 GLN A C 1
ATOM 824 O O . GLN A 1 107 ? 7.125 3.023 -3.918 1 94.62 107 GLN A O 1
ATOM 829 N N . ILE A 1 108 ? 6.633 0.931 -3.332 1 93.69 108 ILE A N 1
ATOM 830 C CA . ILE A 1 108 ? 5.477 0.833 -4.219 1 93.69 108 ILE A CA 1
ATOM 831 C C . ILE A 1 108 ? 4.191 1.04 -3.42 1 93.69 108 ILE A C 1
ATOM 833 O O . ILE A 1 108 ? 3.932 0.318 -2.455 1 93.69 108 ILE A O 1
ATOM 837 N N . ASP A 1 109 ? 3.404 2.002 -3.814 1 94.12 109 ASP A N 1
ATOM 838 C CA . ASP A 1 109 ? 2.158 2.271 -3.105 1 94.12 109 ASP A CA 1
ATOM 839 C C . ASP A 1 109 ? 0.993 1.507 -3.73 1 94.12 109 ASP A C 1
ATOM 841 O O . ASP A 1 109 ? 0.316 2.02 -4.625 1 94.12 109 ASP A O 1
ATOM 845 N N . LEU A 1 110 ? 0.692 0.37 -3.158 1 95.44 110 LEU A N 1
ATOM 846 C CA . LEU A 1 110 ? -0.364 -0.485 -3.688 1 95.44 110 LEU A CA 1
ATOM 847 C C . LEU A 1 110 ? -1.739 0.045 -3.297 1 95.44 110 LEU A C 1
ATOM 849 O O . LEU A 1 110 ? -2.762 -0.484 -3.738 1 95.44 110 LEU A O 1
ATOM 853 N N . THR A 1 111 ? -1.832 1.057 -2.488 1 94.62 111 THR A N 1
ATOM 854 C CA . THR A 1 111 ? -3.125 1.656 -2.176 1 94.62 111 THR A CA 1
ATOM 855 C C . THR A 1 111 ? -3.604 2.539 -3.324 1 94.62 111 THR A C 1
ATOM 857 O O . THR A 1 111 ? -4.785 2.883 -3.398 1 94.62 111 THR A O 1
ATOM 860 N N . ASP A 1 112 ? -2.75 2.885 -4.172 1 91.44 112 ASP A N 1
ATOM 861 C CA . ASP A 1 112 ? -3.064 3.738 -5.316 1 91.44 112 ASP A CA 1
ATOM 862 C C . ASP A 1 112 ? -3.406 2.904 -6.547 1 91.44 112 ASP A C 1
ATOM 864 O O . ASP A 1 112 ? -2.543 2.211 -7.09 1 91.44 112 ASP A O 1
ATOM 868 N N . ASP A 1 113 ? -4.637 3.064 -7.008 1 89.69 113 ASP A N 1
ATOM 869 C CA . ASP A 1 113 ? -5.117 2.262 -8.125 1 89.69 113 ASP A CA 1
ATOM 870 C C . ASP A 1 113 ? -4.305 2.539 -9.391 1 89.69 113 ASP A C 1
ATOM 872 O O . ASP A 1 113 ? -4.098 1.645 -10.211 1 89.69 113 ASP A O 1
ATOM 876 N N . TYR A 1 114 ? -3.811 3.699 -9.477 1 85.44 114 TYR A N 1
ATOM 877 C CA . TYR A 1 114 ? -3.041 4.039 -10.664 1 85.44 114 TYR A CA 1
ATOM 878 C C . TYR A 1 114 ? -1.66 3.396 -10.625 1 85.44 114 TYR A C 1
ATOM 880 O O . TYR A 1 114 ? -1.111 3.025 -11.664 1 85.44 114 TYR A O 1
ATOM 888 N N . VAL A 1 115 ? -1.146 3.316 -9.5 1 89.44 115 VAL A N 1
ATOM 889 C CA . VAL A 1 115 ? 0.128 2.621 -9.359 1 89.44 115 VAL A CA 1
ATOM 890 C C . VAL A 1 115 ? -0.05 1.143 -9.703 1 89.44 115 VAL A C 1
ATOM 892 O O . VAL A 1 115 ? 0.713 0.585 -10.492 1 89.44 115 VAL A O 1
ATOM 895 N N . VAL A 1 116 ? -1.102 0.509 -9.203 1 92.75 116 VAL A N 1
ATOM 896 C CA . VAL A 1 116 ? -1.373 -0.896 -9.484 1 92.75 116 VAL A CA 1
ATOM 897 C C . VAL A 1 116 ? -1.57 -1.093 -10.984 1 92.75 116 VAL A C 1
ATOM 899 O O . VAL A 1 116 ? -0.971 -1.989 -11.586 1 92.75 116 VAL A O 1
ATOM 902 N N . GLY A 1 117 ? -2.357 -0.23 -11.562 1 89 117 GLY A N 1
ATOM 903 C CA . GLY A 1 117 ? -2.59 -0.309 -12.992 1 89 117 GLY A CA 1
ATOM 904 C C . GLY A 1 117 ? -1.32 -0.173 -13.812 1 89 117 GLY A C 1
ATOM 905 O O . GLY A 1 117 ? -1.111 -0.919 -14.773 1 89 117 GLY A O 1
ATOM 906 N N . SER A 1 118 ? -0.489 0.722 -13.461 1 86.81 118 SER A N 1
ATOM 907 C CA . SER A 1 118 ? 0.744 0.973 -14.203 1 86.81 118 SER A CA 1
ATOM 908 C C . SER A 1 118 ? 1.664 -0.243 -14.172 1 86.81 118 SER A C 1
ATOM 910 O O . SER A 1 118 ? 2.379 -0.512 -15.141 1 86.81 118 SER A O 1
ATOM 912 N N . LEU A 1 119 ? 1.611 -0.989 -13.156 1 90.19 119 LEU A N 1
ATOM 913 C CA . LEU A 1 119 ? 2.529 -2.107 -12.977 1 90.19 119 LEU A CA 1
ATOM 914 C C . LEU A 1 119 ? 1.986 -3.369 -13.641 1 90.19 119 LEU A C 1
ATOM 916 O O . LEU A 1 119 ? 2.758 -4.223 -14.086 1 90.19 119 LEU A O 1
ATOM 920 N N . PHE A 1 120 ? 0.592 -3.43 -13.781 1 92.25 120 PHE A N 1
ATOM 921 C CA . PHE A 1 120 ? 0.085 -4.77 -14.055 1 92.25 120 PHE A CA 1
ATOM 922 C C . PHE A 1 120 ? -0.833 -4.762 -15.273 1 92.25 120 PHE A C 1
ATOM 924 O O . PHE A 1 120 ? -1.151 -5.82 -15.82 1 92.25 120 PHE A O 1
ATOM 931 N N . ALA A 1 121 ? -1.334 -3.721 -15.734 1 84.38 121 ALA A N 1
ATOM 932 C CA . ALA A 1 121 ? -2.4 -3.645 -16.734 1 84.38 121 ALA A CA 1
ATOM 933 C C . ALA A 1 121 ? -2.008 -4.379 -18.016 1 84.38 121 ALA A C 1
ATOM 935 O O . ALA A 1 121 ? -2.832 -5.074 -18.609 1 84.38 121 ALA A O 1
ATOM 936 N N . GLY A 1 122 ? -0.884 -4.285 -18.5 1 75.44 122 GLY A N 1
ATOM 937 C CA . GLY A 1 122 ? -0.49 -4.848 -19.781 1 75.44 122 GLY A CA 1
ATOM 938 C C . GLY A 1 122 ? -0.259 -6.344 -19.734 1 75.44 122 GLY A C 1
ATOM 939 O O . GLY A 1 122 ? -0.193 -7.004 -20.781 1 75.44 122 GLY A O 1
ATOM 940 N N . GLY A 1 123 ? -0.254 -7.004 -18.562 1 72.75 123 GLY A N 1
ATOM 941 C CA . GLY A 1 123 ? -0.066 -8.438 -18.406 1 72.75 123 GLY A CA 1
ATOM 942 C C . GLY A 1 123 ? 1.368 -8.875 -18.625 1 72.75 123 GLY A C 1
ATOM 943 O O . GLY A 1 123 ? 1.708 -10.039 -18.391 1 72.75 123 GLY A O 1
ATOM 944 N N . ASP A 1 124 ? 2.213 -8.008 -19.078 1 84.19 124 ASP A N 1
ATOM 945 C CA . ASP A 1 124 ? 3.592 -8.359 -19.391 1 84.19 124 ASP A CA 1
ATOM 946 C C . ASP A 1 124 ? 4.41 -8.594 -18.125 1 84.19 124 ASP A C 1
ATOM 948 O O . ASP A 1 124 ? 5.535 -9.102 -18.188 1 84.19 124 ASP A O 1
ATOM 952 N N . TRP A 1 125 ? 3.77 -8.336 -17.047 1 91.5 125 TRP A N 1
ATOM 953 C CA . TRP A 1 125 ? 4.48 -8.492 -15.781 1 91.5 125 TRP A CA 1
ATOM 954 C C . TRP A 1 125 ? 4.836 -9.953 -15.523 1 91.5 125 TRP A C 1
ATOM 956 O O . TRP A 1 125 ? 5.793 -10.25 -14.805 1 91.5 125 TRP A O 1
ATOM 966 N N . THR A 1 126 ? 4.148 -10.922 -16.109 1 93.31 126 THR A N 1
ATOM 967 C CA . THR A 1 126 ? 4.41 -12.344 -15.898 1 93.31 126 THR A CA 1
ATOM 968 C C . THR A 1 126 ? 5.758 -12.742 -16.5 1 93.31 126 THR A C 1
ATOM 970 O O . THR A 1 126 ? 6.344 -13.75 -16.109 1 93.31 126 THR A O 1
ATOM 973 N N . ALA A 1 127 ? 6.242 -11.984 -17.453 1 92.25 127 ALA A N 1
ATOM 974 C CA . ALA A 1 127 ? 7.504 -12.289 -18.125 1 92.25 127 ALA A CA 1
ATOM 975 C C . ALA A 1 127 ? 8.688 -12.047 -17.203 1 92.25 127 ALA A C 1
ATOM 977 O O . ALA A 1 127 ? 9.781 -12.586 -17.422 1 92.25 127 ALA A O 1
ATOM 978 N N . VAL A 1 128 ? 8.523 -11.281 -16.156 1 93.06 128 VAL A N 1
ATOM 979 C CA . VAL A 1 128 ? 9.648 -10.93 -15.305 1 93.06 128 VAL A CA 1
ATOM 980 C C . VAL A 1 128 ? 9.477 -11.57 -13.93 1 93.06 128 VAL A C 1
ATOM 982 O O . VAL A 1 128 ? 10.242 -11.297 -13 1 93.06 128 VAL A O 1
ATOM 985 N N . LEU A 1 129 ? 8.531 -12.398 -13.773 1 94.75 129 LEU A N 1
ATOM 986 C CA . LEU A 1 129 ? 8.305 -13.133 -12.531 1 94.75 129 LEU A CA 1
ATOM 987 C C . LEU A 1 129 ? 9.484 -14.047 -12.211 1 94.75 129 LEU A C 1
ATOM 989 O O . LEU A 1 129 ? 10 -14.727 -13.102 1 94.75 129 LEU A O 1
ATOM 993 N N . GLN A 1 130 ? 9.844 -13.969 -10.961 1 95.38 130 GLN A N 1
ATOM 994 C CA . GLN A 1 130 ? 10.844 -14.906 -10.461 1 95.38 130 GLN A CA 1
ATOM 995 C C . GLN A 1 130 ? 10.273 -15.758 -9.32 1 95.38 130 GLN A C 1
ATOM 997 O O . GLN A 1 130 ? 9.562 -15.242 -8.453 1 95.38 130 GLN A O 1
ATOM 1002 N N . ARG A 1 131 ? 10.609 -17.016 -9.328 1 94.62 131 ARG A N 1
ATOM 1003 C CA . ARG A 1 131 ? 10.133 -17.906 -8.273 1 94.62 131 ARG A CA 1
ATOM 1004 C C . ARG A 1 131 ? 10.938 -17.719 -6.992 1 94.62 131 ARG A C 1
ATOM 1006 O O . ARG A 1 131 ? 12.148 -17.5 -7.039 1 94.62 131 ARG A O 1
ATOM 1013 N N . VAL A 1 132 ? 10.195 -17.719 -5.895 1 93.25 132 VAL A N 1
ATOM 1014 C CA . VAL A 1 132 ? 10.867 -17.812 -4.602 1 93.25 132 VAL A CA 1
ATOM 1015 C C . VAL A 1 132 ? 11.219 -19.266 -4.289 1 93.25 132 VAL A C 1
ATOM 1017 O O . VAL A 1 132 ? 10.344 -20.125 -4.293 1 93.25 132 VAL A O 1
ATOM 1020 N N . GLN A 1 133 ? 12.477 -19.469 -4.055 1 90.56 133 GLN A N 1
ATOM 1021 C CA . GLN A 1 133 ? 12.938 -20.828 -3.756 1 90.56 133 GLN A CA 1
ATOM 1022 C C . GLN A 1 133 ? 13.617 -20.891 -2.391 1 90.56 133 GLN A C 1
ATOM 1024 O O . GLN A 1 133 ? 14.125 -19.875 -1.898 1 90.56 133 GLN A O 1
ATOM 1029 N N . ALA A 1 134 ? 13.438 -22 -1.765 1 86.44 134 ALA A N 1
ATOM 1030 C CA . ALA A 1 134 ? 14.094 -22.281 -0.487 1 86.44 134 ALA A CA 1
ATOM 1031 C C . ALA A 1 134 ? 14.68 -23.688 -0.461 1 86.44 134 ALA A C 1
ATOM 1033 O O . ALA A 1 134 ? 14.328 -24.531 -1.294 1 86.44 134 ALA A O 1
ATOM 1034 N N . ARG A 1 135 ? 15.656 -23.844 0.346 1 86.44 135 ARG A N 1
ATOM 1035 C CA . ARG A 1 135 ? 16.234 -25.172 0.519 1 86.44 135 ARG A CA 1
ATOM 1036 C C . ARG A 1 135 ? 15.383 -26.016 1.456 1 86.44 135 ARG A C 1
ATOM 1038 O O . ARG A 1 135 ? 14.945 -25.547 2.508 1 86.44 135 ARG A O 1
ATOM 1045 N N . ASP A 1 136 ? 15.156 -27.25 0.96 1 82.38 136 ASP A N 1
ATOM 1046 C CA . ASP A 1 136 ? 14.422 -28.172 1.833 1 82.38 136 ASP A CA 1
ATOM 1047 C C . ASP A 1 136 ? 15.367 -28.875 2.793 1 82.38 136 ASP A C 1
ATOM 1049 O O . ASP A 1 136 ? 16.547 -28.531 2.896 1 82.38 136 ASP A O 1
ATOM 1053 N N . GLU A 1 137 ? 14.766 -29.812 3.602 1 86.44 137 GLU A N 1
ATOM 1054 C CA . GLU A 1 137 ? 15.516 -30.531 4.625 1 86.44 137 GLU A CA 1
ATOM 1055 C C . GLU A 1 137 ? 16.688 -31.297 4.012 1 86.44 137 GLU A C 1
ATOM 1057 O O . GLU A 1 137 ? 17.734 -31.453 4.648 1 86.44 137 GLU A O 1
ATOM 1062 N N . ALA A 1 138 ? 16.578 -31.734 2.805 1 92.12 138 ALA A N 1
ATOM 1063 C CA . ALA A 1 138 ? 17.594 -32.5 2.104 1 92.12 138 ALA A CA 1
ATOM 1064 C C . ALA A 1 138 ? 18.594 -31.578 1.406 1 92.12 138 ALA A C 1
ATOM 1066 O O . ALA A 1 138 ? 19.531 -32.031 0.762 1 92.12 138 ALA A O 1
ATOM 1067 N N . GLY A 1 139 ? 18.344 -30.234 1.504 1 88.75 139 GLY A N 1
ATOM 1068 C CA . GLY A 1 139 ? 19.234 -29.25 0.915 1 88.75 139 GLY A CA 1
ATOM 1069 C C . GLY A 1 139 ? 18.906 -28.938 -0.534 1 88.75 139 GLY A C 1
ATOM 1070 O O . GLY A 1 139 ? 19.625 -28.188 -1.19 1 88.75 139 GLY A O 1
ATOM 1071 N N . LEU A 1 140 ? 17.844 -29.547 -1.012 1 91.12 140 LEU A N 1
ATOM 1072 C CA . LEU A 1 140 ? 17.453 -29.328 -2.4 1 91.12 140 LEU A CA 1
ATOM 1073 C C . LEU A 1 140 ? 16.656 -28.031 -2.541 1 91.12 140 LEU A C 1
ATOM 1075 O O . LEU A 1 140 ? 15.852 -27.703 -1.671 1 91.12 140 LEU A O 1
ATOM 1079 N N . LEU A 1 141 ? 16.812 -27.297 -3.586 1 90.75 141 LEU A N 1
ATOM 1080 C CA . LEU A 1 141 ? 16.062 -26.094 -3.873 1 90.75 141 LEU A CA 1
ATOM 1081 C C . LEU A 1 141 ? 14.656 -26.422 -4.352 1 90.75 141 LEU A C 1
ATOM 1083 O O . LEU A 1 141 ? 14.484 -27.156 -5.332 1 90.75 141 LEU A O 1
ATOM 1087 N N . VAL A 1 142 ? 13.711 -25.891 -3.521 1 91.19 142 VAL A N 1
ATOM 1088 C CA . VAL A 1 142 ? 12.32 -26.125 -3.895 1 91.19 142 VAL A CA 1
ATOM 1089 C C . VAL A 1 142 ? 11.578 -24.797 -3.982 1 91.19 142 VAL A C 1
ATOM 1091 O O . VAL A 1 142 ? 11.938 -23.828 -3.303 1 91.19 142 VAL A O 1
ATOM 1094 N N . ASP A 1 143 ? 10.523 -24.891 -4.754 1 92.19 143 ASP A N 1
ATOM 1095 C CA . ASP A 1 143 ? 9.672 -23.719 -4.863 1 92.19 143 ASP A CA 1
ATOM 1096 C C . ASP A 1 143 ? 8.859 -23.5 -3.584 1 92.19 143 ASP A C 1
ATOM 1098 O O . ASP A 1 143 ? 8.281 -24.438 -3.047 1 92.19 143 ASP A O 1
ATOM 1102 N N . VAL A 1 144 ? 8.852 -22.266 -3.139 1 92.69 144 VAL A N 1
ATOM 1103 C CA . VAL A 1 144 ? 8.094 -21.922 -1.938 1 92.69 144 VAL A CA 1
ATOM 1104 C C . VAL A 1 144 ? 6.602 -21.859 -2.264 1 92.69 144 VAL A C 1
ATOM 1106 O O . VAL A 1 144 ? 6.199 -21.25 -3.254 1 92.69 144 VAL A O 1
ATOM 1109 N N . ARG A 1 145 ? 5.844 -22.594 -1.43 1 93.81 145 ARG A N 1
ATOM 1110 C CA . ARG A 1 145 ? 4.387 -22.547 -1.488 1 93.81 145 ARG A CA 1
ATOM 1111 C C . ARG A 1 145 ? 3.795 -22.125 -0.145 1 93.81 145 ARG A C 1
ATOM 1113 O O . ARG A 1 145 ? 4.176 -22.656 0.899 1 93.81 145 ARG A O 1
ATOM 1120 N N . LEU A 1 146 ? 2.896 -21.094 -0.197 1 91.81 146 LEU A N 1
ATOM 1121 C CA . LEU A 1 146 ? 2.234 -20.594 1.003 1 91.81 146 LEU A CA 1
ATOM 1122 C C . LEU A 1 146 ? 0.733 -20.453 0.778 1 91.81 146 LEU A C 1
ATOM 1124 O O . LEU A 1 146 ? 0.301 -19.938 -0.254 1 91.81 146 LEU A O 1
ATOM 1128 N N . ASP A 1 147 ? -0.006 -20.938 1.729 1 90.69 147 ASP A N 1
ATOM 1129 C CA . ASP A 1 147 ? -1.427 -20.609 1.642 1 90.69 147 ASP A CA 1
ATOM 1130 C C . ASP A 1 147 ? -1.671 -19.125 1.912 1 90.69 147 ASP A C 1
ATOM 1132 O O . ASP A 1 147 ? -0.729 -18.375 2.17 1 90.69 147 ASP A O 1
ATOM 1136 N N . LYS A 1 148 ? -2.889 -18.75 1.767 1 89.94 148 LYS A N 1
ATOM 1137 C CA . LYS A 1 148 ? -3.266 -17.328 1.845 1 89.94 148 LYS A CA 1
ATOM 1138 C C . LYS A 1 148 ? -2.793 -16.703 3.154 1 89.94 148 LYS A C 1
ATOM 1140 O O . LYS A 1 148 ? -2.174 -15.641 3.152 1 89.94 148 LYS A O 1
ATOM 1145 N N . GLU A 1 149 ? -3.07 -17.281 4.242 1 84.88 149 GLU A N 1
ATOM 1146 C CA . GLU A 1 149 ? -2.732 -16.734 5.551 1 84.88 149 GLU A CA 1
ATOM 1147 C C . GLU A 1 149 ? -1.221 -16.641 5.738 1 84.88 149 GLU A C 1
ATOM 1149 O O . GLU A 1 149 ? -0.707 -15.617 6.195 1 84.88 149 GLU A O 1
ATOM 1154 N N . ALA A 1 150 ? -0.535 -17.672 5.422 1 85.88 150 ALA A N 1
ATOM 1155 C CA . ALA A 1 150 ? 0.921 -17.672 5.527 1 85.88 150 ALA A CA 1
ATOM 1156 C C . ALA A 1 150 ? 1.544 -16.609 4.625 1 85.88 150 ALA A C 1
ATOM 1158 O O . ALA A 1 150 ? 2.51 -15.953 5.012 1 85.88 150 ALA A O 1
ATOM 1159 N N . PHE A 1 151 ? 0.981 -16.5 3.436 1 90.5 151 PHE A N 1
ATOM 1160 C CA . PHE A 1 151 ? 1.46 -15.5 2.496 1 90.5 151 PHE A CA 1
ATOM 1161 C C . PHE A 1 151 ? 1.274 -14.094 3.064 1 90.5 151 PHE A C 1
ATOM 1163 O O . PHE A 1 151 ? 2.182 -13.266 2.988 1 90.5 151 PHE A O 1
ATOM 1170 N N . ARG A 1 152 ? 0.173 -13.836 3.689 1 87.69 152 ARG A N 1
ATOM 1171 C CA . ARG A 1 152 ? -0.137 -12.531 4.25 1 87.69 152 ARG A CA 1
ATOM 1172 C C . ARG A 1 152 ? 0.713 -12.242 5.484 1 87.69 152 ARG A C 1
ATOM 1174 O O . ARG A 1 152 ? 0.941 -11.086 5.836 1 87.69 152 ARG A O 1
ATOM 1181 N N . ASP A 1 153 ? 1.257 -13.305 6.059 1 85.75 153 ASP A N 1
ATOM 1182 C CA . ASP A 1 153 ? 2.104 -13.156 7.238 1 85.75 153 ASP A CA 1
ATOM 1183 C C . ASP A 1 153 ? 3.57 -13 6.848 1 85.75 153 ASP A C 1
ATOM 1185 O O . ASP A 1 153 ? 4.406 -12.641 7.68 1 85.75 153 ASP A O 1
ATOM 1189 N N . LEU A 1 154 ? 3.842 -13.227 5.598 1 83.81 154 LEU A N 1
ATOM 1190 C CA . LEU A 1 154 ? 5.215 -13.172 5.113 1 83.81 154 LEU A CA 1
ATOM 1191 C C . LEU A 1 154 ? 5.75 -11.742 5.152 1 83.81 154 LEU A C 1
ATOM 1193 O O . LEU A 1 154 ? 5.078 -10.812 4.711 1 83.81 154 LEU A O 1
ATOM 1197 N N . ILE A 1 155 ? 6.957 -11.578 5.594 1 80.12 155 ILE A N 1
ATOM 1198 C CA . ILE A 1 155 ? 7.551 -10.25 5.707 1 80.12 155 ILE A CA 1
ATOM 1199 C C . ILE A 1 155 ? 8.469 -9.992 4.516 1 80.12 155 ILE A C 1
ATOM 1201 O O . ILE A 1 155 ? 8.43 -8.922 3.916 1 80.12 155 ILE A O 1
ATOM 1205 N N . SER A 1 156 ? 9.305 -11.023 4.301 1 86.62 156 SER A N 1
ATOM 1206 C CA . SER A 1 156 ? 10.297 -10.898 3.24 1 86.62 156 SER A CA 1
ATOM 1207 C C . SER A 1 156 ? 10.727 -12.266 2.717 1 86.62 156 SER A C 1
ATOM 1209 O O . SER A 1 156 ? 10.617 -13.273 3.424 1 86.62 156 SER A O 1
ATOM 1211 N N . VAL A 1 157 ? 11.227 -12.266 1.475 1 78.88 157 VAL A N 1
ATOM 1212 C CA . VAL A 1 157 ? 11.703 -13.516 0.888 1 78.88 157 VAL A CA 1
ATOM 1213 C C . VAL A 1 157 ? 13.211 -13.648 1.086 1 78.88 157 VAL A C 1
ATOM 1215 O O . VAL A 1 157 ? 13.797 -14.688 0.778 1 78.88 157 VAL A O 1
ATOM 1218 N N . MET A 1 158 ? 14.016 -12.625 1.274 1 69.62 158 MET A N 1
ATOM 1219 C CA . MET A 1 158 ? 15.469 -12.695 1.381 1 69.62 158 MET A CA 1
ATOM 1220 C C . MET A 1 158 ? 15.898 -13.031 2.807 1 69.62 158 MET A C 1
ATOM 1222 O O . MET A 1 158 ? 17.078 -13.281 3.062 1 69.62 158 MET A O 1
ATOM 1226 N N . ASP A 1 159 ? 14.953 -13.172 3.816 1 57.72 159 ASP A N 1
ATOM 1227 C CA . ASP A 1 159 ? 15.555 -13.508 5.102 1 57.72 159 ASP A CA 1
ATOM 1228 C C . ASP A 1 159 ? 15.562 -15.016 5.328 1 57.72 159 ASP A C 1
ATOM 1230 O O . ASP A 1 159 ? 14.625 -15.711 4.938 1 57.72 159 ASP A O 1
ATOM 1234 N N . MET B 1 1 ? 14.203 -21.516 5.633 1 27.95 1 MET B N 1
ATOM 1235 C CA . MET B 1 1 ? 14.242 -20.062 5.793 1 27.95 1 MET B CA 1
ATOM 1236 C C . MET B 1 1 ? 13.305 -19.609 6.906 1 27.95 1 MET B C 1
ATOM 1238 O O . MET B 1 1 ? 12.109 -19.906 6.875 1 27.95 1 MET B O 1
ATOM 1242 N N . GLU B 1 2 ? 13.789 -19.531 8.07 1 33.84 2 GLU B N 1
ATOM 1243 C CA . GLU B 1 2 ? 12.922 -19.078 9.156 1 33.84 2 GLU B CA 1
ATOM 1244 C C . GLU B 1 2 ? 12.383 -17.672 8.891 1 33.84 2 GLU B C 1
ATOM 1246 O O . GLU B 1 2 ? 13.125 -16.703 8.984 1 33.84 2 GLU B O 1
ATOM 1251 N N . GLY B 1 3 ? 11.531 -17.594 7.805 1 37.62 3 GLY B N 1
ATOM 1252 C CA . GLY B 1 3 ? 10.875 -16.312 7.574 1 37.62 3 GLY B CA 1
ATOM 1253 C C . GLY B 1 3 ? 10.367 -15.664 8.844 1 37.62 3 GLY B C 1
ATOM 1254 O O . GLY B 1 3 ? 10.109 -16.359 9.836 1 37.62 3 GLY B O 1
ATOM 1255 N N . THR B 1 4 ? 10.898 -14.586 9.133 1 45.62 4 THR B N 1
ATOM 1256 C CA . THR B 1 4 ? 10.367 -13.852 10.281 1 45.62 4 THR B CA 1
ATOM 1257 C C . THR B 1 4 ? 8.875 -13.609 10.125 1 45.62 4 THR B C 1
ATOM 1259 O O . THR B 1 4 ? 8.406 -13.258 9.047 1 45.62 4 THR B O 1
ATOM 1262 N N . SER B 1 5 ? 8.203 -14.117 11.055 1 46.25 5 SER B N 1
ATOM 1263 C CA . SER B 1 5 ? 6.758 -13.93 11.047 1 46.25 5 SER B CA 1
ATOM 1264 C C . SER B 1 5 ? 6.391 -12.453 11.094 1 46.25 5 SER B C 1
ATOM 1266 O O . SER B 1 5 ? 7.125 -11.641 11.656 1 46.25 5 SER B O 1
ATOM 1268 N N . ARG B 1 6 ? 5.375 -12.141 10.383 1 52.28 6 ARG B N 1
ATOM 1269 C CA . ARG B 1 6 ? 4.801 -10.797 10.367 1 52.28 6 ARG B CA 1
ATOM 1270 C C . ARG B 1 6 ? 4.508 -10.305 11.773 1 52.28 6 ARG B C 1
ATOM 1272 O O . ARG B 1 6 ? 4.762 -9.148 12.102 1 52.28 6 ARG B O 1
ATOM 1279 N N . ARG B 1 7 ? 4.188 -11.242 12.664 1 49.91 7 ARG B N 1
ATOM 1280 C CA . ARG B 1 7 ? 3.85 -10.883 14.039 1 49.91 7 ARG B CA 1
ATOM 1281 C C . ARG B 1 7 ? 5.062 -10.312 14.766 1 49.91 7 ARG B C 1
ATOM 1283 O O . ARG B 1 7 ? 4.965 -9.266 15.414 1 49.91 7 ARG B O 1
ATOM 1290 N N . GLY B 1 8 ? 6.109 -11.047 14.672 1 47 8 GLY B N 1
ATOM 1291 C CA . GLY B 1 8 ? 7.332 -10.57 15.297 1 47 8 GLY B CA 1
ATOM 1292 C C . GLY B 1 8 ? 7.797 -9.234 14.742 1 47 8 GLY B C 1
ATOM 1293 O O . GLY B 1 8 ? 8.211 -8.359 15.508 1 47 8 GLY B O 1
ATOM 1294 N N . PHE B 1 9 ? 7.688 -9.078 13.531 1 46.31 9 PHE B N 1
ATOM 1295 C CA . PHE B 1 9 ? 8.125 -7.859 12.852 1 46.31 9 PHE B CA 1
ATOM 1296 C C . PHE B 1 9 ? 7.238 -6.68 13.242 1 46.31 9 PHE B C 1
ATOM 1298 O O . PHE B 1 9 ? 7.738 -5.605 13.578 1 46.31 9 PHE B O 1
ATOM 1305 N N . LEU B 1 10 ? 6.008 -6.934 13.188 1 55.5 10 LEU B N 1
ATOM 1306 C CA . LEU B 1 10 ? 5.066 -5.887 13.578 1 55.5 10 LEU B CA 1
ATOM 1307 C C . LEU B 1 10 ? 5.277 -5.484 15.031 1 55.5 10 LEU B C 1
ATOM 1309 O O . LEU B 1 10 ? 5.129 -4.312 15.383 1 55.5 10 LEU B O 1
ATOM 1313 N N . GLN B 1 11 ? 5.727 -6.523 15.719 1 53.56 11 GLN B N 1
ATOM 1314 C CA . GLN B 1 11 ? 6.062 -6.234 17.109 1 53.56 11 GLN B CA 1
ATOM 1315 C C . GLN B 1 11 ? 7.266 -5.297 17.203 1 53.56 11 GLN B C 1
ATOM 1317 O O . GLN B 1 11 ? 7.332 -4.445 18.094 1 53.56 11 GLN B O 1
ATOM 1322 N N . GLN B 1 12 ? 8.117 -5.57 16.406 1 46.94 12 GLN B N 1
ATOM 1323 C CA . GLN B 1 12 ? 9.328 -4.754 16.391 1 46.94 12 GLN B CA 1
ATOM 1324 C C . GLN B 1 12 ? 9.031 -3.34 15.898 1 46.94 12 GLN B C 1
ATOM 1326 O O . GLN B 1 12 ? 9.602 -2.369 16.391 1 46.94 12 GLN B O 1
ATOM 1331 N N . PHE B 1 13 ? 8.508 -3.346 14.859 1 47 13 PHE B N 1
ATOM 1332 C CA . PHE B 1 13 ? 8.211 -2.047 14.266 1 47 13 PHE B CA 1
ATOM 1333 C C . PHE B 1 13 ? 7.035 -1.385 14.977 1 47 13 PHE B C 1
ATOM 1335 O O . PHE B 1 13 ? 6.898 -0.16 14.953 1 47 13 PHE B O 1
ATOM 1342 N N . GLY B 1 14 ? 6.168 -2.324 15.352 1 48.12 14 GLY B N 1
ATOM 1343 C CA . GLY B 1 14 ? 5.16 -1.837 16.281 1 48.12 14 GLY B CA 1
ATOM 1344 C C . GLY B 1 14 ? 5.73 -1.44 17.625 1 48.12 14 GLY B C 1
ATOM 1345 O O . GLY B 1 14 ? 4.992 -1.309 18.609 1 48.12 14 GLY B O 1
ATOM 1346 N N . GLY B 1 15 ? 6.914 -1.594 17.656 1 38.56 15 GLY B N 1
ATOM 1347 C CA . GLY B 1 15 ? 7.582 -1.179 18.875 1 38.56 15 GLY B CA 1
ATOM 1348 C C . GLY B 1 15 ? 6.746 -0.235 19.719 1 38.56 15 GLY B C 1
ATOM 1349 O O . GLY B 1 15 ? 7.082 0.036 20.875 1 38.56 15 GLY B O 1
ATOM 1350 N N . LEU B 1 16 ? 6.531 0.786 18.984 1 32.97 16 LEU B N 1
ATOM 1351 C CA . LEU B 1 16 ? 5.949 1.738 19.938 1 32.97 16 LEU B CA 1
ATOM 1352 C C . LEU B 1 16 ? 4.684 1.174 20.562 1 32.97 16 LEU B C 1
ATOM 1354 O O . LEU B 1 16 ? 3.664 1.014 19.891 1 32.97 16 LEU B O 1
ATOM 1358 N N . GLY B 1 17 ? 4.926 0.511 21.719 1 33.59 17 GLY B N 1
ATOM 1359 C CA . GLY B 1 17 ? 4.199 -0.037 22.844 1 33.59 17 GLY B CA 1
ATOM 1360 C C . GLY B 1 17 ? 2.783 -0.462 22.5 1 33.59 17 GLY B C 1
ATOM 1361 O O . GLY B 1 17 ? 2.104 -1.093 23.312 1 33.59 17 GLY B O 1
ATOM 1362 N N . ALA B 1 18 ? 2.139 0.134 21.719 1 31.33 18 ALA B N 1
ATOM 1363 C CA . ALA B 1 18 ? 0.685 -0.019 21.703 1 31.33 18 ALA B CA 1
ATOM 1364 C C . ALA B 1 18 ? 0.277 -1.327 21.031 1 31.33 18 ALA B C 1
ATOM 1366 O O . ALA B 1 18 ? -0.888 -1.727 21.094 1 31.33 18 ALA B O 1
ATOM 1367 N N . ALA B 1 19 ? 0.926 -1.78 19.969 1 32.56 19 ALA B N 1
ATOM 1368 C CA . ALA B 1 19 ? 0.192 -2.818 19.25 1 32.56 19 ALA B CA 1
ATOM 1369 C C . ALA B 1 19 ? 0.232 -4.141 20.016 1 32.56 19 ALA B C 1
ATOM 1371 O O . ALA B 1 19 ? 0.935 -5.074 19.609 1 32.56 19 ALA B O 1
ATOM 1372 N N . ALA B 1 20 ? 0.712 -4.254 21.203 1 32.09 20 ALA B N 1
ATOM 1373 C CA . ALA B 1 20 ? 0.499 -5.484 21.953 1 32.09 20 ALA B CA 1
ATOM 1374 C C . ALA B 1 20 ? -0.873 -6.082 21.656 1 32.09 20 ALA B C 1
ATOM 1376 O O . ALA B 1 20 ? -1.016 -7.305 21.547 1 32.09 20 ALA B O 1
ATOM 1377 N N . ALA B 1 21 ? -1.936 -5.289 22.156 1 30.14 21 ALA B N 1
ATOM 1378 C CA . ALA B 1 21 ? -3.25 -5.875 22.406 1 30.14 21 ALA B CA 1
ATOM 1379 C C . ALA B 1 21 ? -3.895 -6.336 21.094 1 30.14 21 ALA B C 1
ATOM 1381 O O . ALA B 1 21 ? -5.078 -6.68 21.078 1 30.14 21 ALA B O 1
ATOM 1382 N N . LEU B 1 22 ? -3.506 -5.82 19.969 1 33.12 22 LEU B N 1
ATOM 1383 C CA . LEU B 1 22 ? -4.27 -6.324 18.844 1 33.12 22 LEU B CA 1
ATOM 1384 C C . LEU B 1 22 ? -4.09 -7.832 18.688 1 33.12 22 LEU B C 1
ATOM 1386 O O . LEU B 1 22 ? -4.516 -8.414 17.688 1 33.12 22 LEU B O 1
ATOM 1390 N N . GLY B 1 23 ? -3.24 -8.445 19.219 1 32.56 23 GLY B N 1
ATOM 1391 C CA . GLY B 1 23 ? -3.104 -9.891 19.234 1 32.56 23 GLY B CA 1
ATOM 1392 C C . GLY B 1 23 ? -4.434 -10.617 19.312 1 32.56 23 GLY B C 1
ATOM 1393 O O . GLY B 1 23 ? -4.613 -11.664 18.703 1 32.56 23 GLY B O 1
ATOM 1394 N N . GLY B 1 24 ? -5.211 -10.344 20.328 1 31.36 24 GLY B N 1
ATOM 1395 C CA . GLY B 1 24 ? -6.402 -11.141 20.594 1 31.36 24 GLY B CA 1
ATOM 1396 C C . GLY B 1 24 ? -7.352 -11.203 19.406 1 31.36 24 GLY B C 1
ATOM 1397 O O . GLY B 1 24 ? -7.965 -12.234 19.141 1 31.36 24 GLY B O 1
ATOM 1398 N N . ALA B 1 25 ? -7.688 -10.07 18.875 1 30.44 25 ALA B N 1
ATOM 1399 C CA . ALA B 1 25 ? -8.719 -10.055 17.844 1 30.44 25 ALA B CA 1
ATOM 1400 C C . ALA B 1 25 ? -8.164 -10.57 16.516 1 30.44 25 ALA B C 1
ATOM 1402 O O . ALA B 1 25 ? -8.93 -10.875 15.602 1 30.44 25 ALA B O 1
ATOM 1403 N N . LEU B 1 26 ? -6.961 -10.469 16.297 1 34.06 26 LEU B N 1
ATOM 1404 C CA . LEU B 1 26 ? -6.375 -10.734 14.992 1 34.06 26 LEU B CA 1
ATOM 1405 C C . LEU B 1 26 ? -6.371 -12.234 14.688 1 34.06 26 LEU B C 1
ATOM 1407 O O . LEU B 1 26 ? -6.121 -12.641 13.555 1 34.06 26 LEU B O 1
ATOM 1411 N N . GLY B 1 27 ? -6.238 -12.992 15.68 1 34.66 27 GLY B N 1
ATOM 1412 C CA . GLY B 1 27 ? -6.391 -14.414 15.406 1 34.66 27 GLY B CA 1
ATOM 1413 C C . GLY B 1 27 ? -7.609 -14.727 14.555 1 34.66 27 GLY B C 1
ATOM 1414 O O . GLY B 1 27 ? -7.652 -15.758 13.883 1 34.66 27 GLY B O 1
ATOM 1415 N N . PHE B 1 28 ? -8.703 -14.016 14.945 1 31.33 28 PHE B N 1
ATOM 1416 C CA . PHE B 1 28 ? -10.031 -14.477 14.562 1 31.33 28 PHE B CA 1
ATOM 1417 C C . PHE B 1 28 ? -10.273 -14.227 13.078 1 31.33 28 PHE B C 1
ATOM 1419 O O . PHE B 1 28 ? -11.336 -14.57 12.555 1 31.33 28 PHE B O 1
ATOM 1426 N N . PHE B 1 29 ? -9.641 -13.242 12.555 1 33.72 29 PHE B N 1
ATOM 1427 C CA . PHE B 1 29 ? -10.172 -13.117 11.203 1 33.72 29 PHE B CA 1
ATOM 1428 C C . PHE B 1 29 ? -9.703 -14.273 10.328 1 33.72 29 PHE B C 1
ATOM 1430 O O . PHE B 1 29 ? -9.734 -14.18 9.102 1 33.72 29 PHE B O 1
ATOM 1437 N N . ALA B 1 30 ? -8.875 -15.133 10.922 1 32.31 30 ALA B N 1
ATOM 1438 C CA . ALA B 1 30 ? -8.602 -16.328 10.125 1 32.31 30 ALA B CA 1
ATOM 1439 C C . ALA B 1 30 ? -9.891 -16.984 9.672 1 32.31 30 ALA B C 1
ATOM 1441 O O . ALA B 1 30 ? -9.945 -18.219 9.516 1 32.31 30 ALA B O 1
ATOM 1442 N N . GLY B 1 31 ? -11.016 -16.547 10.148 1 32.72 31 GLY B N 1
ATOM 1443 C CA . GLY B 1 31 ? -12.148 -17.406 9.836 1 32.72 31 GLY B CA 1
ATOM 1444 C C . GLY B 1 31 ? -12.039 -18.062 8.469 1 32.72 31 GLY B C 1
ATOM 1445 O O . GLY B 1 31 ? -11.242 -17.625 7.629 1 32.72 31 GLY B O 1
ATOM 1446 N N . SER B 1 32 ? -12.945 -19.109 8.414 1 30.38 32 SER B N 1
ATOM 1447 C CA . SER B 1 32 ? -13.461 -20.203 7.598 1 30.38 32 SER B CA 1
ATOM 1448 C C . SER B 1 32 ? -13.812 -19.734 6.191 1 30.38 32 SER B C 1
ATOM 1450 O O . SER B 1 32 ? -14.992 -19.562 5.867 1 30.38 32 SER B O 1
ATOM 1452 N N . ARG B 1 33 ? -13.375 -18.625 5.762 1 34.91 33 ARG B N 1
ATOM 1453 C CA . ARG B 1 33 ? -14.125 -18.609 4.512 1 34.91 33 ARG B CA 1
ATOM 1454 C C . ARG B 1 33 ? -13.906 -19.906 3.729 1 34.91 33 ARG B C 1
ATOM 1456 O O . ARG B 1 33 ? -12.781 -20.406 3.652 1 34.91 33 ARG B O 1
ATOM 1463 N N . SER B 1 34 ? -14.875 -20.594 3.697 1 31.06 34 SER B N 1
ATOM 1464 C CA . SER B 1 34 ? -15.211 -21.547 2.635 1 31.06 34 SER B CA 1
ATOM 1465 C C . SER B 1 34 ? -14.719 -21.047 1.279 1 31.06 34 SER B C 1
ATOM 1467 O O . SER B 1 34 ? -14.594 -19.844 1.066 1 31.06 34 SER B O 1
ATOM 1469 N N . GLY B 1 35 ? -14.047 -21.812 0.418 1 32.56 35 GLY B N 1
ATOM 1470 C CA . GLY B 1 35 ? -13.469 -21.969 -0.908 1 32.56 35 GLY B CA 1
ATOM 1471 C C . GLY B 1 35 ? -14.156 -21.125 -1.96 1 32.56 35 GLY B C 1
ATOM 1472 O O . GLY B 1 35 ? -13.992 -21.359 -3.158 1 32.56 35 GLY B O 1
ATOM 1473 N N . GLY B 1 36 ? -15.414 -20.578 -1.794 1 32.5 36 GLY B N 1
ATOM 1474 C CA . GLY B 1 36 ? -15.93 -20.25 -3.113 1 32.5 36 GLY B CA 1
ATOM 1475 C C . GLY B 1 36 ? -15.125 -19.188 -3.828 1 32.5 36 GLY B C 1
ATOM 1476 O O . GLY B 1 36 ? -14.359 -18.453 -3.199 1 32.5 36 GLY B O 1
ATOM 1477 N N . GLU B 1 37 ? -14.859 -19.156 -5.148 1 38.88 37 GLU B N 1
ATOM 1478 C CA . GLU B 1 37 ? -14.188 -18.328 -6.148 1 38.88 37 GLU B CA 1
ATOM 1479 C C . GLU B 1 37 ? -14.133 -16.875 -5.711 1 38.88 37 GLU B C 1
ATOM 1481 O O . GLU B 1 37 ? -13.055 -16.328 -5.48 1 38.88 37 GLU B O 1
ATOM 1486 N N . ALA B 1 38 ? -14.945 -15.906 -6.473 1 43.59 38 ALA B N 1
ATOM 1487 C CA . ALA B 1 38 ? -15.125 -14.461 -6.582 1 43.59 38 ALA B CA 1
ATOM 1488 C C . ALA B 1 38 ? -15.68 -13.875 -5.289 1 43.59 38 ALA B C 1
ATOM 1490 O O . ALA B 1 38 ? -16.25 -12.781 -5.285 1 43.59 38 ALA B O 1
ATOM 1491 N N . GLY B 1 39 ? -15.891 -14.539 -4.199 1 53.25 39 GLY B N 1
ATOM 1492 C CA . GLY B 1 39 ? -16.875 -14.117 -3.217 1 53.25 39 GLY B CA 1
ATOM 1493 C C . GLY B 1 39 ? -16.344 -13.086 -2.236 1 53.25 39 GLY B C 1
ATOM 1494 O O . GLY B 1 39 ? -15.352 -13.344 -1.546 1 53.25 39 GLY B O 1
ATOM 1495 N N . GLY B 1 40 ? -16.562 -11.859 -2.451 1 65.62 40 GLY B N 1
ATOM 1496 C CA . GLY B 1 40 ? -16.406 -10.727 -1.546 1 65.62 40 GLY B CA 1
ATOM 1497 C C . GLY B 1 40 ? -16.875 -11.023 -0.135 1 65.62 40 GLY B C 1
ATOM 1498 O O . GLY B 1 40 ? -17.453 -12.094 0.125 1 65.62 40 GLY B O 1
ATOM 1499 N N . LEU B 1 41 ? -16.359 -10.43 0.87 1 77.19 41 LEU B N 1
ATOM 1500 C CA . LEU B 1 41 ? -16.734 -10.523 2.273 1 77.19 41 LEU B CA 1
ATOM 1501 C C . LEU B 1 41 ? -18.25 -10.398 2.434 1 77.19 41 LEU B C 1
ATOM 1503 O O . LEU B 1 41 ? -18.891 -9.617 1.727 1 77.19 41 LEU B O 1
ATOM 1507 N N . SER B 1 42 ? -18.797 -11.289 3.242 1 82.75 42 SER B N 1
ATOM 1508 C CA . SER B 1 42 ? -20.188 -11.109 3.635 1 82.75 42 SER B CA 1
ATOM 1509 C C . SER B 1 42 ? -20.406 -9.773 4.336 1 82.75 42 SER B C 1
ATOM 1511 O O . SER B 1 42 ? -19.438 -9.078 4.656 1 82.75 42 SER B O 1
ATOM 1513 N N . ALA B 1 43 ? -21.703 -9.477 4.496 1 86.19 43 ALA B N 1
ATOM 1514 C CA . ALA B 1 43 ? -22.016 -8.234 5.199 1 86.19 43 ALA B CA 1
ATOM 1515 C C . ALA B 1 43 ? -21.438 -8.25 6.617 1 86.19 43 ALA B C 1
ATOM 1517 O O . ALA B 1 43 ? -20.922 -7.238 7.098 1 86.19 43 ALA B O 1
ATOM 1518 N N . SER B 1 44 ? -21.625 -9.359 7.281 1 86.88 44 SER B N 1
ATOM 1519 C CA . SER B 1 44 ? -21.109 -9.5 8.641 1 86.88 44 SER B CA 1
ATOM 1520 C C . SER B 1 44 ? -19.594 -9.383 8.68 1 86.88 44 SER B C 1
ATOM 1522 O O . SER B 1 44 ? -19.031 -8.766 9.586 1 86.88 44 SER B O 1
ATOM 1524 N N . GLU B 1 45 ? -18.875 -9.945 7.723 1 81.62 45 GLU B N 1
ATOM 1525 C CA . GLU B 1 45 ? -17.422 -9.859 7.641 1 81.62 45 GLU B CA 1
ATOM 1526 C C . GLU B 1 45 ? -16.969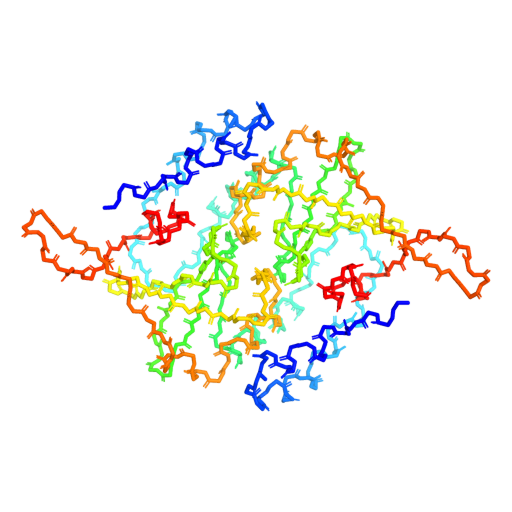 -8.438 7.359 1 81.62 45 GLU B C 1
ATOM 1528 O O . GLU B 1 45 ? -15.969 -7.973 7.93 1 81.62 45 GLU B O 1
ATOM 1533 N N . ARG B 1 46 ? -17.672 -7.793 6.492 1 88.19 46 ARG B N 1
ATOM 1534 C CA . ARG B 1 46 ? -17.375 -6.395 6.207 1 88.19 46 ARG B CA 1
ATOM 1535 C C . ARG B 1 46 ? -17.531 -5.535 7.457 1 88.19 46 ARG B C 1
ATOM 1537 O O . ARG B 1 46 ? -16.719 -4.648 7.715 1 88.19 46 ARG B O 1
ATOM 1544 N N . ALA B 1 47 ? -18.547 -5.809 8.234 1 88.31 47 ALA B N 1
ATOM 1545 C CA . ALA B 1 47 ? -18.766 -5.082 9.477 1 88.31 47 ALA B CA 1
ATOM 1546 C C . ALA B 1 47 ? -17.609 -5.301 10.453 1 88.31 47 ALA B C 1
ATOM 1548 O O . ALA B 1 47 ? -17.203 -4.375 11.156 1 88.31 47 ALA B O 1
ATOM 1549 N N . GLU B 1 48 ? -17.078 -6.465 10.438 1 84.06 48 GLU B N 1
ATOM 1550 C CA . GLU B 1 48 ? -15.945 -6.777 11.297 1 84.06 48 GLU B CA 1
ATOM 1551 C C . GLU B 1 48 ? -14.703 -6.004 10.867 1 84.06 48 GLU B C 1
ATOM 1553 O O . GLU B 1 48 ? -13.969 -5.492 11.711 1 84.06 48 GLU B O 1
ATOM 1558 N N . VAL B 1 49 ? -14.453 -5.953 9.602 1 87.75 49 VAL B N 1
ATOM 1559 C CA . VAL B 1 49 ? -13.344 -5.18 9.07 1 87.75 49 VAL B CA 1
ATOM 1560 C C . VAL B 1 49 ? -13.5 -3.713 9.461 1 87.75 49 VAL B C 1
ATOM 1562 O O . VAL B 1 49 ? -12.539 -3.076 9.906 1 87.75 49 VAL B O 1
ATOM 1565 N N . ASP B 1 50 ? -14.711 -3.195 9.375 1 90.06 50 ASP B N 1
ATOM 1566 C CA . ASP B 1 50 ? -14.984 -1.805 9.727 1 90.06 50 ASP B CA 1
ATOM 1567 C C . ASP B 1 50 ? -14.758 -1.559 11.219 1 90.06 50 ASP B C 1
ATOM 1569 O O . ASP B 1 50 ? -14.219 -0.521 11.602 1 90.06 50 ASP B O 1
ATOM 1573 N N . ASP B 1 51 ? -15.18 -2.449 12.023 1 88.56 51 ASP B N 1
ATOM 1574 C CA . ASP B 1 51 ? -14.992 -2.326 13.461 1 88.56 51 ASP B CA 1
ATOM 1575 C C . ASP B 1 51 ? -13.508 -2.318 13.828 1 88.56 51 ASP B C 1
ATOM 1577 O O . ASP B 1 51 ? -13.078 -1.528 14.664 1 88.56 51 ASP B O 1
ATOM 1581 N N . LEU B 1 52 ? -12.766 -3.201 13.172 1 85.88 52 LEU B N 1
ATOM 1582 C CA . LEU B 1 52 ? -11.32 -3.232 13.383 1 85.88 52 LEU B CA 1
ATOM 1583 C C . LEU B 1 52 ? -10.688 -1.887 13.031 1 85.88 52 LEU B C 1
ATOM 1585 O O . LEU B 1 52 ? -9.883 -1.359 13.797 1 85.88 52 LEU B O 1
ATOM 1589 N N . ARG B 1 53 ? -11.062 -1.378 11.945 1 91.75 53 ARG B N 1
ATOM 1590 C CA . ARG B 1 53 ? -10.5 -0.11 11.492 1 91.75 53 ARG B CA 1
ATOM 1591 C C . ARG B 1 53 ? -10.852 1.022 12.445 1 91.75 53 ARG B C 1
ATOM 1593 O O . ARG B 1 53 ? -10.023 1.883 12.734 1 91.75 53 ARG B O 1
ATOM 1600 N N . ARG B 1 54 ? -12.07 1.009 12.961 1 92.12 54 ARG B N 1
ATOM 1601 C CA . ARG B 1 54 ? -12.484 2.01 13.938 1 92.12 54 ARG B CA 1
ATOM 1602 C C . ARG B 1 54 ? -11.648 1.908 15.211 1 92.12 54 ARG B C 1
ATOM 1604 O O . ARG B 1 54 ? -11.195 2.922 15.742 1 92.12 54 ARG B O 1
ATOM 1611 N N . GLU B 1 55 ? -11.422 0.762 15.641 1 88.75 55 GLU B N 1
ATOM 1612 C CA . GLU B 1 55 ? -10.641 0.525 16.844 1 88.75 55 GLU B CA 1
ATOM 1613 C C . GLU B 1 55 ? -9.195 0.975 16.672 1 88.75 55 GLU B C 1
ATOM 1615 O O . GLU B 1 55 ? -8.57 1.48 17.609 1 88.75 55 GLU B O 1
ATOM 1620 N N . LEU B 1 56 ? -8.75 0.799 15.469 1 89.75 56 LEU B N 1
ATOM 1621 C CA . LEU B 1 56 ? -7.352 1.108 15.188 1 89.75 56 LEU B CA 1
ATOM 1622 C C . LEU B 1 56 ? -7.203 2.545 14.695 1 89.75 56 LEU B C 1
ATOM 1624 O O . LEU B 1 56 ? -6.113 2.959 14.297 1 89.75 56 LEU B O 1
ATOM 1628 N N . ASN B 1 57 ? -8.281 3.297 14.594 1 93.31 57 ASN B N 1
ATOM 1629 C CA . ASN B 1 57 ? -8.312 4.73 14.32 1 93.31 57 ASN B CA 1
ATOM 1630 C C . ASN B 1 57 ? -7.836 5.035 12.898 1 93.31 57 ASN B C 1
ATOM 1632 O O . ASN B 1 57 ? -7.078 5.98 12.688 1 93.31 57 ASN B O 1
ATOM 1636 N N . PHE B 1 58 ? -8.242 4.18 12.023 1 95.06 58 PHE B N 1
ATOM 1637 C CA . PHE B 1 58 ? -7.992 4.484 10.617 1 95.06 58 PHE B CA 1
ATOM 1638 C C . PHE B 1 58 ? -9.172 4.074 9.75 1 95.06 58 PHE B C 1
ATOM 1640 O O . PHE B 1 58 ? -10.102 3.416 10.234 1 95.06 58 PHE B O 1
ATOM 1647 N N . ARG B 1 59 ? -9.188 4.539 8.547 1 95.12 59 ARG B N 1
ATOM 1648 C CA . ARG B 1 59 ? -10.18 4.152 7.551 1 95.12 59 ARG B CA 1
ATOM 1649 C C . ARG B 1 59 ? -9.555 4.027 6.168 1 95.12 59 ARG B C 1
ATOM 1651 O O . ARG B 1 59 ? -8.469 4.562 5.922 1 95.12 59 ARG B O 1
ATOM 1658 N N . ARG B 1 60 ? -10.234 3.215 5.41 1 94.44 60 ARG B N 1
ATOM 1659 C CA . ARG B 1 60 ? -9.891 3.027 4.008 1 94.44 60 ARG B CA 1
ATOM 1660 C C . ARG B 1 60 ? -11.047 3.426 3.1 1 94.44 60 ARG B C 1
ATOM 1662 O O . ARG B 1 60 ? -12.18 2.98 3.297 1 94.44 60 ARG B O 1
ATOM 1669 N N . ASP B 1 61 ? -10.711 4.285 2.188 1 90.69 61 ASP B N 1
ATOM 1670 C CA . ASP B 1 61 ? -11.734 4.668 1.223 1 90.69 61 ASP B CA 1
ATOM 1671 C C . ASP B 1 61 ? -11.891 3.607 0.135 1 90.69 61 ASP B C 1
ATOM 1673 O O . ASP B 1 61 ? -11.031 2.738 -0.018 1 90.69 61 ASP B O 1
ATOM 1677 N N . TYR B 1 62 ? -12.977 3.721 -0.552 1 87.56 62 TYR B N 1
ATOM 1678 C CA . TYR B 1 62 ? -13.297 2.748 -1.59 1 87.56 62 TYR B CA 1
ATOM 1679 C C . TYR B 1 62 ? -12.219 2.717 -2.662 1 87.56 62 TYR B C 1
ATOM 1681 O O . TYR B 1 62 ? -11.945 1.668 -3.25 1 87.56 62 TYR B O 1
ATOM 1689 N N . ASP B 1 63 ? -11.539 3.803 -2.84 1 85.56 63 ASP B N 1
ATOM 1690 C CA . ASP B 1 63 ? -10.5 3.879 -3.867 1 85.56 63 ASP B CA 1
ATOM 1691 C C . ASP B 1 63 ? -9.148 3.451 -3.311 1 85.56 63 ASP B C 1
ATOM 1693 O O . ASP B 1 63 ? -8.133 3.516 -4.012 1 85.56 63 ASP B O 1
ATOM 1697 N N . GLY B 1 64 ? -9.156 3.049 -2.098 1 91 64 GLY B N 1
ATOM 1698 C CA . GLY B 1 64 ? -7.977 2.391 -1.556 1 91 64 GLY B CA 1
ATOM 1699 C C . GLY B 1 64 ? -7.148 3.293 -0.658 1 91 64 GLY B C 1
ATOM 1700 O O . GLY B 1 64 ? -6.301 2.814 0.099 1 91 64 GLY B O 1
ATOM 1701 N N . HIS B 1 65 ? -7.387 4.586 -0.69 1 92.88 65 HIS B N 1
ATOM 1702 C CA . HIS B 1 65 ? -6.59 5.527 0.09 1 92.88 65 HIS B CA 1
ATOM 1703 C C . HIS B 1 65 ? -6.844 5.355 1.584 1 92.88 65 HIS B C 1
ATOM 1705 O O . HIS B 1 65 ? -7.969 5.074 1.999 1 92.88 65 HIS B O 1
ATOM 1711 N N . VAL B 1 66 ? -5.82 5.59 2.287 1 96.44 66 VAL B N 1
ATOM 1712 C CA . VAL B 1 66 ? -5.852 5.355 3.727 1 96.44 66 VAL B CA 1
ATOM 1713 C C . VAL B 1 66 ? -5.848 6.688 4.469 1 96.44 66 VAL B C 1
ATOM 1715 O O . VAL B 1 66 ? -5.105 7.605 4.105 1 96.44 66 VAL B O 1
ATOM 1718 N N . PHE B 1 67 ? -6.695 6.766 5.477 1 96.81 67 PHE B N 1
ATOM 1719 C CA . PHE B 1 67 ? -6.734 7.887 6.406 1 96.81 67 PHE B CA 1
ATOM 1720 C C . PHE B 1 67 ? -6.535 7.41 7.84 1 96.81 67 PHE B C 1
ATOM 1722 O O . PHE B 1 67 ? -7.066 6.367 8.227 1 96.81 67 PHE B O 1
ATOM 1729 N N . VAL B 1 68 ? -5.812 8.18 8.578 1 97.12 68 VAL B N 1
ATOM 1730 C CA . VAL B 1 68 ? -5.598 7.863 9.984 1 97.12 68 VAL B CA 1
ATOM 1731 C C . VAL B 1 68 ? -6.086 9.023 10.852 1 97.12 68 VAL B C 1
ATOM 1733 O O . VAL B 1 68 ? -6.109 10.172 10.406 1 97.12 68 VAL B O 1
ATOM 1736 N N . ARG B 1 69 ? -6.508 8.68 12.039 1 95.62 69 ARG B N 1
ATOM 1737 C CA . ARG B 1 69 ? -7.047 9.672 12.961 1 95.62 69 ARG B CA 1
ATOM 1738 C C . ARG B 1 69 ? -6.086 9.93 14.117 1 95.62 69 ARG B C 1
ATOM 1740 O O . ARG B 1 69 ? -5.562 8.984 14.719 1 95.62 69 ARG B O 1
ATOM 1747 N N . ASP B 1 70 ? -5.797 11.18 14.391 1 94.38 70 ASP B N 1
ATOM 1748 C CA . ASP B 1 70 ? -4.906 11.5 15.5 1 94.38 70 ASP B CA 1
ATOM 1749 C C . ASP B 1 70 ? -5.68 11.586 16.812 1 94.38 70 ASP B C 1
ATOM 1751 O O . ASP B 1 70 ? -6.895 11.375 16.844 1 94.38 70 ASP B O 1
ATOM 1755 N N . GLY B 1 71 ? -4.93 11.867 17.906 1 90.94 71 GLY B N 1
ATOM 1756 C CA . GLY B 1 71 ? -5.516 11.914 19.234 1 90.94 71 GLY B CA 1
ATOM 1757 C C . GLY B 1 71 ? -6.562 13 19.391 1 90.94 71 GLY B C 1
ATOM 1758 O O . GLY B 1 71 ? -7.426 12.914 20.266 1 90.94 71 GLY B O 1
ATOM 1759 N N . SER B 1 72 ? -6.527 13.984 18.562 1 91.81 72 SER B N 1
ATOM 1760 C CA . SER B 1 72 ? -7.488 15.086 18.625 1 91.81 72 SER B CA 1
ATOM 1761 C C . SER B 1 72 ? -8.719 14.797 17.766 1 91.81 72 SER B C 1
ATOM 1763 O O . SER B 1 72 ? -9.641 15.609 17.719 1 91.81 72 SER B O 1
ATOM 1765 N N . GLY B 1 73 ? -8.727 13.68 17.016 1 92.81 73 GLY B N 1
ATOM 1766 C CA . GLY B 1 73 ? -9.867 13.273 16.203 1 92.81 73 GLY B CA 1
ATOM 1767 C C . GLY B 1 73 ? -9.781 13.75 14.766 1 92.81 73 GLY B C 1
ATOM 1768 O O . GLY B 1 73 ? -10.711 13.539 13.984 1 92.81 73 GLY B O 1
ATOM 1769 N N . ARG B 1 74 ? -8.672 14.352 14.445 1 94 74 ARG B N 1
ATOM 1770 C CA . ARG B 1 74 ? -8.5 14.844 13.086 1 94 74 ARG B CA 1
ATOM 1771 C C . ARG B 1 74 ? -8.008 13.742 12.156 1 94 74 ARG B C 1
ATOM 1773 O O . ARG B 1 74 ? -7.16 12.93 12.547 1 94 74 ARG B O 1
ATOM 1780 N N . TRP B 1 75 ? -8.508 13.75 10.906 1 95.44 75 TRP B N 1
ATOM 1781 C CA . TRP B 1 75 ? -8.141 12.75 9.906 1 95.44 75 TRP B CA 1
ATOM 1782 C C . TRP B 1 75 ? -6.984 13.242 9.039 1 95.44 75 TRP B C 1
ATOM 1784 O O . TRP B 1 75 ? -6.945 14.414 8.656 1 95.44 75 TRP B O 1
ATOM 1794 N N . TRP B 1 76 ? -6.059 12.336 8.789 1 96.94 76 TRP B N 1
ATOM 1795 C CA . TRP B 1 76 ? -4.891 12.555 7.945 1 96.94 76 TRP B CA 1
ATOM 1796 C C . TRP B 1 76 ? -4.832 11.539 6.812 1 96.94 76 TRP B C 1
ATOM 1798 O O . TRP B 1 76 ? -5.059 10.344 7.027 1 96.94 76 TRP B O 1
ATOM 1808 N N . GLU B 1 77 ? -4.609 12 5.578 1 97.31 77 GLU B N 1
ATOM 1809 C CA . GLU B 1 77 ? -4.355 11.078 4.477 1 97.31 77 GLU B CA 1
ATOM 1810 C C . GLU B 1 77 ? -2.902 10.617 4.469 1 97.31 77 GLU B C 1
ATOM 1812 O O . GLU B 1 77 ? -1.99 11.406 4.707 1 97.31 77 GLU B O 1
ATOM 1817 N N . VAL B 1 78 ? -2.725 9.336 4.207 1 97.75 78 VAL B N 1
ATOM 1818 C CA . VAL B 1 78 ? -1.391 8.742 4.258 1 97.75 78 VAL B CA 1
ATOM 1819 C C . VAL B 1 78 ? -1.048 8.125 2.904 1 97.75 78 VAL B C 1
ATOM 1821 O O . VAL B 1 78 ? -1.89 7.473 2.281 1 97.75 78 VAL B O 1
ATOM 1824 N N . ARG B 1 79 ? 0.126 8.312 2.469 1 96.19 79 ARG B N 1
ATOM 1825 C CA . ARG B 1 79 ? 0.678 7.625 1.305 1 96.19 79 ARG B CA 1
ATOM 1826 C C . ARG B 1 79 ? 2.168 7.355 1.484 1 96.19 79 ARG B C 1
ATOM 1828 O O . ARG B 1 79 ? 2.756 7.734 2.5 1 96.19 79 ARG B O 1
ATOM 1835 N N . LEU B 1 80 ? 2.695 6.637 0.513 1 96.12 80 LEU B N 1
ATOM 1836 C CA . LEU B 1 80 ? 4.113 6.301 0.584 1 96.12 80 LEU B CA 1
ATOM 1837 C C . LEU B 1 80 ? 4.949 7.297 -0.218 1 96.12 80 LEU B C 1
ATOM 1839 O O . LEU B 1 80 ? 4.488 7.82 -1.235 1 96.12 80 LEU B O 1
ATOM 1843 N N . ASP B 1 81 ? 6.152 7.629 0.274 1 92.56 81 ASP B N 1
ATOM 1844 C CA . ASP B 1 81 ? 7.176 8.234 -0.572 1 92.56 81 ASP B CA 1
ATOM 1845 C C . ASP B 1 81 ? 7.832 7.188 -1.469 1 92.56 81 ASP B C 1
ATOM 1847 O O . ASP B 1 81 ? 8.43 6.227 -0.978 1 92.56 81 ASP B O 1
ATOM 1851 N N . ALA B 1 82 ? 7.734 7.383 -2.705 1 91.19 82 ALA B N 1
ATOM 1852 C CA . ALA B 1 82 ? 8.148 6.352 -3.652 1 91.19 82 ALA B CA 1
ATOM 1853 C C . ALA B 1 82 ? 9.664 6.234 -3.713 1 91.19 82 ALA B C 1
ATOM 1855 O O . ALA B 1 82 ? 10.203 5.234 -4.199 1 91.19 82 ALA B O 1
ATOM 1856 N N . LYS B 1 83 ? 10.352 7.215 -3.23 1 90.38 83 LYS B N 1
ATOM 1857 C CA . LYS B 1 83 ? 11.789 7.246 -3.445 1 90.38 83 LYS B CA 1
ATOM 1858 C C . LYS B 1 83 ? 12.547 7.09 -2.129 1 90.38 83 LYS B C 1
ATOM 1860 O O . LYS B 1 83 ? 13.75 6.836 -2.125 1 90.38 83 LYS B O 1
ATOM 1865 N N . LEU B 1 84 ? 11.906 7.227 -1.02 1 92.06 84 LEU B N 1
ATOM 1866 C CA . LEU B 1 84 ? 12.539 7.113 0.287 1 92.06 84 LEU B CA 1
ATOM 1867 C C . LEU B 1 84 ? 12.039 5.887 1.035 1 92.06 84 LEU B C 1
ATOM 1869 O O . LEU B 1 84 ? 10.898 5.871 1.513 1 92.06 84 LEU B O 1
ATOM 1873 N N . PRO B 1 85 ? 12.898 4.902 1.223 1 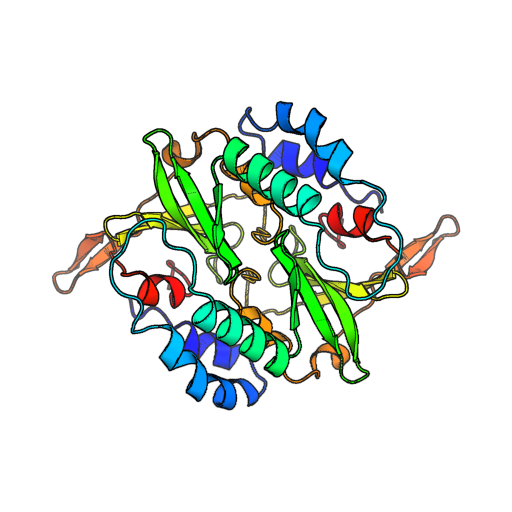93.31 85 PRO B N 1
ATOM 1874 C CA . PRO B 1 85 ? 12.469 3.689 1.921 1 93.31 85 PRO B CA 1
ATOM 1875 C C . PRO B 1 85 ? 11.914 3.977 3.316 1 93.31 85 PRO B C 1
ATOM 1877 O O . PRO B 1 85 ? 12.453 4.82 4.035 1 93.31 85 PRO B O 1
ATOM 1880 N N . GLY B 1 86 ? 10.836 3.309 3.641 1 94.38 86 GLY B N 1
ATOM 1881 C CA . GLY B 1 86 ? 10.258 3.359 4.977 1 94.38 86 GLY B CA 1
ATOM 1882 C C . GLY B 1 86 ? 9.625 4.695 5.301 1 94.38 86 GLY B C 1
ATOM 1883 O O . GLY B 1 86 ? 9.281 4.965 6.457 1 94.38 86 GLY B O 1
ATOM 1884 N N . THR B 1 87 ? 9.438 5.531 4.281 1 95.06 87 THR B N 1
ATOM 1885 C CA . THR B 1 87 ? 8.945 6.879 4.551 1 95.06 87 THR B CA 1
ATOM 1886 C C . THR B 1 87 ? 7.48 7.008 4.152 1 95.06 87 THR B C 1
ATOM 1888 O O . THR B 1 87 ? 7.098 6.637 3.041 1 95.06 87 THR B O 1
ATOM 1891 N N . LEU B 1 88 ? 6.699 7.523 5.043 1 97.06 88 LEU B N 1
ATOM 1892 C CA . LEU B 1 88 ? 5.301 7.879 4.828 1 97.06 88 LEU B CA 1
ATOM 1893 C C . LEU B 1 88 ? 5.145 9.383 4.633 1 97.06 88 LEU B C 1
ATOM 1895 O O . LEU B 1 88 ? 5.832 10.172 5.281 1 97.06 88 LEU B O 1
ATOM 1899 N N . LEU B 1 89 ? 4.281 9.75 3.729 1 96.06 89 LEU B N 1
ATOM 1900 C CA . LEU B 1 89 ? 3.801 11.117 3.574 1 96.06 89 LEU B CA 1
ATOM 1901 C C . LEU B 1 89 ? 2.398 11.266 4.152 1 96.06 89 LEU B C 1
ATOM 1903 O O . LEU B 1 89 ? 1.543 10.398 3.953 1 96.06 89 LEU B O 1
ATOM 1907 N N . LEU B 1 90 ? 2.195 12.305 4.879 1 97.5 90 LEU B N 1
ATOM 1908 C CA . LEU B 1 90 ? 0.893 12.578 5.473 1 97.5 90 LEU B CA 1
ATOM 1909 C C . LEU B 1 90 ? 0.421 13.992 5.125 1 97.5 90 LEU B C 1
ATOM 1911 O O . LEU B 1 90 ? 1.224 14.922 5.078 1 97.5 90 LEU B O 1
ATOM 1915 N N . ARG B 1 91 ? -0.844 14.117 4.875 1 97.5 91 ARG B N 1
ATOM 1916 C CA . ARG B 1 91 ? -1.499 15.398 4.633 1 97.5 91 ARG B CA 1
ATOM 1917 C C . ARG B 1 91 ? -2.625 15.633 5.633 1 97.5 91 ARG B C 1
ATOM 1919 O O . ARG B 1 91 ? -3.498 14.781 5.805 1 97.5 91 ARG B O 1
ATOM 1926 N N . ASP B 1 92 ? -2.613 16.781 6.266 1 96.81 92 ASP B N 1
ATOM 1927 C CA . ASP B 1 92 ? -3.664 17.078 7.238 1 96.81 92 ASP B CA 1
ATOM 1928 C C . ASP B 1 92 ? -4.816 17.844 6.582 1 96.81 92 ASP B C 1
ATOM 1930 O O . ASP B 1 92 ? -4.816 18.047 5.367 1 96.81 92 ASP B O 1
ATOM 1934 N N . GLN B 1 93 ? -5.816 18.156 7.375 1 94.94 93 GLN B N 1
ATOM 1935 C CA . GLN B 1 93 ? -7.039 18.781 6.875 1 94.94 93 GLN B CA 1
ATOM 1936 C C . GLN B 1 93 ? -6.77 20.203 6.391 1 94.94 93 GLN B C 1
ATOM 1938 O O . GLN B 1 93 ? -7.555 20.766 5.625 1 94.94 93 GLN B O 1
ATOM 1943 N N . ASP B 1 94 ? -5.641 20.828 6.836 1 95.12 94 ASP B N 1
ATOM 1944 C CA . ASP B 1 94 ? -5.262 22.172 6.406 1 95.12 94 ASP B CA 1
ATOM 1945 C C . ASP B 1 94 ? -4.297 22.125 5.227 1 95.12 94 ASP B C 1
ATOM 1947 O O . ASP B 1 94 ? -3.646 23.109 4.906 1 95.12 94 ASP B O 1
ATOM 1951 N N . ASN B 1 95 ? -4.105 20.938 4.645 1 95.25 95 ASN B N 1
ATOM 1952 C CA . ASN B 1 95 ? -3.33 20.703 3.432 1 95.25 95 ASN B CA 1
ATOM 1953 C C . ASN B 1 95 ? -1.83 20.766 3.707 1 95.25 95 ASN B C 1
ATOM 1955 O O . ASN B 1 95 ? -1.023 20.75 2.775 1 95.25 95 ASN B O 1
ATOM 1959 N N . ALA B 1 96 ? -1.47 20.828 4.988 1 95.88 96 ALA B N 1
ATOM 1960 C CA . ALA B 1 96 ? -0.046 20.75 5.305 1 95.88 96 ALA B CA 1
ATOM 1961 C C . ALA B 1 96 ? 0.483 19.328 5.125 1 95.88 96 ALA B C 1
ATOM 1963 O O . ALA B 1 96 ? -0.195 18.359 5.469 1 95.88 96 ALA B O 1
ATOM 1964 N N . VAL B 1 97 ? 1.701 19.219 4.602 1 95.81 97 VAL B N 1
ATOM 1965 C CA . VAL B 1 97 ? 2.289 17.922 4.312 1 95.81 97 VAL B CA 1
ATOM 1966 C C . VAL B 1 97 ? 3.406 17.625 5.309 1 95.81 97 VAL B C 1
ATOM 1968 O O . VAL B 1 97 ? 4.223 18.5 5.617 1 95.81 97 VAL B O 1
ATOM 1971 N N . TYR B 1 98 ? 3.408 16.438 5.809 1 97 98 TYR B N 1
ATOM 1972 C CA . TYR B 1 98 ? 4.371 15.914 6.777 1 97 98 TYR B CA 1
ATOM 1973 C C . TYR B 1 98 ? 4.957 14.594 6.309 1 97 98 TYR B C 1
ATOM 1975 O O . TYR B 1 98 ? 4.504 14.023 5.312 1 97 98 TYR B O 1
ATOM 1983 N N . PHE B 1 99 ? 6.004 14.18 7.008 1 96.62 99 PHE B N 1
ATOM 1984 C CA . PHE B 1 99 ? 6.512 12.836 6.742 1 96.62 99 PHE B CA 1
ATOM 1985 C C . PHE B 1 99 ? 6.965 12.164 8.031 1 96.62 99 PHE B C 1
ATOM 1987 O O . PHE B 1 99 ? 7.219 12.836 9.031 1 96.62 99 PHE B O 1
ATOM 1994 N N . ILE B 1 100 ? 6.906 10.852 8.109 1 96.06 100 ILE B N 1
ATOM 1995 C CA . ILE B 1 100 ? 7.473 9.953 9.102 1 96.06 100 ILE B CA 1
ATOM 1996 C C . ILE B 1 100 ? 8.367 8.922 8.414 1 96.06 100 ILE B C 1
ATOM 1998 O O . ILE B 1 100 ? 7.996 8.359 7.383 1 96.06 100 ILE B O 1
ATOM 2002 N N . THR B 1 101 ? 9.539 8.695 8.914 1 94.56 101 THR B N 1
ATOM 2003 C CA . THR B 1 101 ? 10.414 7.664 8.375 1 94.56 101 THR B CA 1
ATOM 2004 C C . THR B 1 101 ? 10.688 6.582 9.422 1 94.56 101 THR B C 1
ATOM 2006 O O . THR B 1 101 ? 11.078 6.887 10.547 1 94.56 101 THR B O 1
ATOM 2009 N N . TYR B 1 102 ? 10.445 5.391 8.984 1 89.31 102 TYR B N 1
ATOM 2010 C CA . TYR B 1 102 ? 10.805 4.223 9.789 1 89.31 102 TYR B CA 1
ATOM 2011 C C . TYR B 1 102 ? 12.055 3.541 9.227 1 89.31 102 TYR B C 1
ATOM 2013 O O . TYR B 1 102 ? 12.023 2.99 8.125 1 89.31 102 TYR B O 1
ATOM 2021 N N . ASN B 1 103 ? 13.062 3.449 9.977 1 87.62 103 ASN B N 1
ATOM 2022 C CA . ASN B 1 103 ? 14.359 2.986 9.5 1 87.62 103 ASN B CA 1
ATOM 2023 C C . ASN B 1 103 ? 14.43 1.462 9.453 1 87.62 103 ASN B C 1
ATOM 2025 O O . ASN B 1 103 ? 15.297 0.895 8.781 1 87.62 103 ASN B O 1
ATOM 2029 N N . THR B 1 104 ? 13.516 0.765 10.055 1 84 104 THR B N 1
ATOM 2030 C CA . THR B 1 104 ? 13.594 -0.688 10.164 1 84 104 THR B CA 1
ATOM 2031 C C . THR B 1 104 ? 12.789 -1.357 9.055 1 84 104 THR B C 1
ATOM 2033 O O . THR B 1 104 ? 12.883 -2.57 8.859 1 84 104 THR B O 1
ATOM 2036 N N . ILE B 1 105 ? 11.992 -0.617 8.32 1 87.69 105 ILE B N 1
ATOM 2037 C CA . ILE B 1 105 ? 11.164 -1.136 7.246 1 87.69 105 ILE B CA 1
ATOM 2038 C C . ILE B 1 105 ? 11.484 -0.408 5.945 1 87.69 105 ILE B C 1
ATOM 2040 O O . ILE B 1 105 ? 11.539 0.823 5.91 1 87.69 105 ILE B O 1
ATOM 2044 N N . GLN B 1 106 ? 11.758 -1.249 4.93 1 91.81 106 GLN B N 1
ATOM 2045 C CA . GLN B 1 106 ? 12.148 -0.646 3.66 1 91.81 106 GLN B CA 1
ATOM 2046 C C . GLN B 1 106 ? 10.93 -0.316 2.807 1 91.81 106 GLN B C 1
ATOM 2048 O O . GLN B 1 106 ? 10.93 0.671 2.068 1 91.81 106 GLN B O 1
ATOM 2053 N N . GLN B 1 107 ? 9.914 -1.184 2.857 1 94.81 107 GLN B N 1
ATOM 2054 C CA . GLN B 1 107 ? 8.625 -0.93 2.221 1 94.81 107 GLN B CA 1
ATOM 2055 C C . GLN B 1 107 ? 7.477 -1.144 3.201 1 94.81 107 GLN B C 1
ATOM 2057 O O . GLN B 1 107 ? 7.426 -2.164 3.891 1 94.81 107 GLN B O 1
ATOM 2062 N N . ILE B 1 108 ? 6.645 -0.172 3.273 1 93.81 108 ILE B N 1
ATOM 2063 C CA . ILE B 1 108 ? 5.465 -0.257 4.121 1 93.81 108 ILE B CA 1
ATOM 2064 C C . ILE B 1 108 ? 4.25 -0.651 3.281 1 93.81 108 ILE B C 1
ATOM 2066 O O . ILE B 1 108 ? 3.92 0.024 2.305 1 93.81 108 ILE B O 1
ATOM 2070 N N . ASP B 1 109 ? 3.596 -1.733 3.648 1 94.44 109 ASP B N 1
ATOM 2071 C CA . ASP B 1 109 ? 2.422 -2.184 2.906 1 94.44 109 ASP B CA 1
ATOM 2072 C C . ASP B 1 109 ? 1.141 -1.607 3.504 1 94.44 109 ASP B C 1
ATOM 2074 O O . ASP B 1 109 ? 0.528 -2.219 4.383 1 94.44 109 ASP B O 1
ATOM 2078 N N . LEU B 1 110 ? 0.687 -0.519 2.92 1 95.62 110 LEU B N 1
ATOM 2079 C CA . LEU B 1 110 ? -0.498 0.166 3.426 1 95.62 110 LEU B CA 1
ATOM 2080 C C . LEU B 1 110 ? -1.77 -0.56 3 1 95.62 110 LEU B C 1
ATOM 2082 O O . LEU B 1 110 ? -2.869 -0.193 3.42 1 95.62 110 LEU B O 1
ATOM 2086 N N . THR B 1 111 ? -1.7 -1.575 2.195 1 95 111 THR B N 1
ATOM 2087 C CA . THR B 1 111 ? -2.883 -2.357 1.854 1 95 111 THR B CA 1
ATOM 2088 C C . THR B 1 111 ? -3.248 -3.311 2.99 1 95 111 THR B C 1
ATOM 2090 O O . THR B 1 111 ? -4.367 -3.826 3.039 1 95 111 THR B O 1
ATOM 2093 N N . ASP B 1 112 ? -2.361 -3.535 3.854 1 92.06 112 ASP B N 1
ATOM 2094 C CA . ASP B 1 112 ? -2.57 -4.434 4.984 1 92.06 112 ASP B CA 1
ATOM 2095 C C . ASP B 1 112 ? -3.066 -3.666 6.211 1 92.06 112 ASP B C 1
ATOM 2097 O O . ASP B 1 112 ? -2.336 -2.848 6.773 1 92.06 112 ASP B O 1
ATOM 2101 N N . ASP B 1 113 ? -4.262 -4.016 6.645 1 90.12 113 ASP B N 1
ATOM 2102 C CA . ASP B 1 113 ? -4.887 -3.301 7.75 1 90.12 113 ASP B CA 1
ATOM 2103 C C . ASP B 1 113 ? -4.074 -3.465 9.039 1 90.12 113 ASP B C 1
ATOM 2105 O O . ASP B 1 113 ? -4.031 -2.555 9.867 1 90.12 113 ASP B O 1
ATOM 2109 N N . TYR B 1 114 ? -3.418 -4.531 9.133 1 86.25 114 TYR B N 1
ATOM 2110 C CA . TYR B 1 114 ? -2.635 -4.762 10.336 1 86.25 114 TYR B CA 1
ATOM 2111 C C . TYR B 1 114 ? -1.365 -3.92 10.336 1 86.25 114 TYR B C 1
ATOM 2113 O O . TYR B 1 114 ? -0.906 -3.473 11.391 1 86.25 114 TYR B O 1
ATOM 2121 N N . VAL B 1 115 ? -0.838 -3.754 9.219 1 89.81 115 VAL B N 1
ATOM 2122 C CA . VAL B 1 115 ? 0.322 -2.875 9.109 1 89.81 115 VAL B CA 1
ATOM 2123 C C . VAL B 1 115 ? -0.083 -1.441 9.445 1 89.81 115 VAL B C 1
ATOM 2125 O O . VAL B 1 115 ? 0.571 -0.778 10.258 1 89.81 115 VAL B O 1
ATOM 2128 N N . VAL B 1 116 ? -1.206 -0.973 8.93 1 93.12 116 VAL B N 1
ATOM 2129 C CA . VAL B 1 116 ? -1.69 0.375 9.211 1 93.12 116 VAL B CA 1
ATOM 2130 C C . VAL B 1 116 ? -1.951 0.532 10.703 1 93.12 116 VAL B C 1
ATOM 2132 O O . 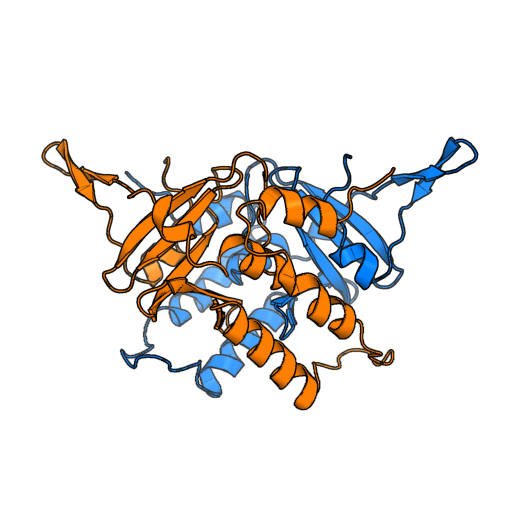VAL B 1 116 ? -1.506 1.503 11.32 1 93.12 116 VAL B O 1
ATOM 2135 N N . GLY B 1 117 ? -2.611 -0.443 11.266 1 89.69 117 GLY B N 1
ATOM 2136 C CA . GLY B 1 117 ? -2.889 -0.406 12.688 1 89.69 117 GLY B CA 1
ATOM 2137 C C . GLY B 1 117 ? -1.635 -0.352 13.539 1 89.69 117 GLY B C 1
ATOM 2138 O O . GLY B 1 117 ? -1.566 0.411 14.508 1 89.69 117 GLY B O 1
ATOM 2139 N N . SER B 1 118 ? -0.672 -1.111 13.203 1 87.5 118 SER B N 1
ATOM 2140 C CA . SER B 1 118 ? 0.567 -1.176 13.969 1 87.5 118 SER B CA 1
ATOM 2141 C C . SER B 1 118 ? 1.291 0.167 13.961 1 87.5 118 SER B C 1
ATOM 2143 O O . SER B 1 118 ? 1.936 0.535 14.945 1 87.5 118 SER B O 1
ATOM 2145 N N . LEU B 1 119 ? 1.144 0.915 12.953 1 90.56 119 LEU B N 1
ATOM 2146 C CA . LEU B 1 119 ? 1.883 2.162 12.797 1 90.56 119 LEU B CA 1
ATOM 2147 C C . LEU B 1 119 ? 1.137 3.322 13.445 1 90.56 119 LEU B C 1
ATOM 2149 O O . LEU B 1 119 ? 1.756 4.285 13.906 1 90.56 119 LEU B O 1
ATOM 2153 N N . PHE B 1 120 ? -0.25 3.172 13.555 1 92.5 120 PHE B N 1
ATOM 2154 C CA . PHE B 1 120 ? -0.963 4.418 13.812 1 92.5 120 PHE B CA 1
ATOM 2155 C C . PHE B 1 120 ? -1.905 4.266 15 1 92.5 120 PHE B C 1
ATOM 2157 O O . PHE B 1 120 ? -2.396 5.258 15.539 1 92.5 120 PHE B O 1
ATOM 2164 N N . ALA B 1 121 ? -2.24 3.156 15.445 1 84.75 121 ALA B N 1
ATOM 2165 C CA . ALA B 1 121 ? -3.316 2.914 16.406 1 84.75 121 ALA B CA 1
ATOM 2166 C C . ALA B 1 121 ? -3.088 3.699 17.703 1 84.75 121 ALA B C 1
ATOM 2168 O O . ALA B 1 121 ? -4.027 4.258 18.266 1 84.75 121 ALA B O 1
ATOM 2169 N N . GLY B 1 122 ? -1.961 3.793 18.219 1 76.06 122 GLY B N 1
ATOM 2170 C CA . GLY B 1 122 ? -1.698 4.406 19.516 1 76.06 122 GLY B CA 1
ATOM 2171 C C . GLY B 1 122 ? -1.716 5.922 19.469 1 76.06 122 GLY B C 1
ATOM 2172 O O . GLY B 1 122 ? -1.787 6.578 20.516 1 76.06 122 GLY B O 1
ATOM 2173 N N . GLY B 1 123 ? -1.773 6.57 18.312 1 73 123 GLY B N 1
ATOM 2174 C CA . GLY B 1 123 ? -1.818 8.016 18.156 1 73 123 GLY B CA 1
ATOM 2175 C C . GLY B 1 123 ? -0.483 8.688 18.422 1 73 123 GLY B C 1
ATOM 2176 O O . GLY B 1 123 ? -0.331 9.883 18.188 1 73 123 GLY B O 1
ATOM 2177 N N . ASP B 1 124 ? 0.483 7.965 18.891 1 84.38 124 ASP B N 1
ATOM 2178 C CA . ASP B 1 124 ? 1.774 8.539 19.266 1 84.38 124 ASP B CA 1
ATOM 2179 C C . ASP B 1 124 ? 2.594 8.883 18.016 1 84.38 124 ASP B C 1
ATOM 2181 O O . ASP B 1 124 ? 3.623 9.555 18.125 1 84.38 124 ASP B O 1
ATOM 2185 N N . TRP B 1 125 ? 2.023 8.531 16.906 1 91.69 125 TRP B N 1
ATOM 2186 C CA . TRP B 1 125 ? 2.744 8.781 15.664 1 91.69 125 TRP B CA 1
ATOM 2187 C C . TRP B 1 125 ? 2.887 10.281 15.414 1 91.69 125 TRP B C 1
ATOM 2189 O O . TRP B 1 125 ? 3.809 10.711 14.719 1 91.69 125 TRP B O 1
ATOM 2199 N N . THR B 1 126 ? 2.041 11.141 15.977 1 93.31 126 THR B N 1
ATOM 2200 C CA . THR B 1 126 ? 2.098 12.578 15.773 1 93.31 126 THR B CA 1
ATOM 2201 C C . THR B 1 126 ? 3.354 13.172 16.406 1 93.31 126 THR B C 1
ATOM 2203 O O . THR B 1 126 ? 3.795 14.258 16.031 1 93.31 126 THR B O 1
ATOM 2206 N N . ALA B 1 127 ? 3.924 12.5 17.375 1 92.25 127 ALA B N 1
ATOM 2207 C CA . ALA B 1 127 ? 5.109 12.992 18.078 1 92.25 127 ALA B CA 1
ATOM 2208 C C . ALA B 1 127 ? 6.34 12.938 17.172 1 92.25 127 ALA B C 1
ATOM 2210 O O . ALA B 1 127 ? 7.324 13.633 17.422 1 92.25 127 ALA B O 1
ATOM 2211 N N . VAL B 1 128 ? 6.312 12.156 16.141 1 93.12 128 VAL B N 1
ATOM 2212 C CA . VAL B 1 128 ? 7.5 11.977 15.305 1 93.12 128 VAL B CA 1
ATOM 2213 C C . VAL B 1 128 ? 7.262 12.594 13.922 1 93.12 128 VAL B C 1
ATOM 2215 O O . VAL B 1 128 ? 8.086 12.438 13.016 1 93.12 128 VAL B O 1
ATOM 2218 N N . LEU B 1 129 ? 6.207 13.258 13.758 1 94.88 129 LEU B N 1
ATOM 2219 C CA . LEU B 1 129 ? 5.898 13.945 12.508 1 94.88 129 LEU B CA 1
ATOM 2220 C C . LEU B 1 129 ? 6.93 15.031 12.219 1 94.88 129 LEU B C 1
ATOM 2222 O O . LEU B 1 129 ? 7.309 15.789 13.109 1 94.88 129 LEU B O 1
ATOM 2226 N N . GLN B 1 130 ? 7.344 15.023 10.984 1 95.44 130 GLN B N 1
ATOM 2227 C CA . GLN B 1 130 ? 8.203 16.109 10.508 1 95.44 130 GLN B CA 1
ATOM 2228 C C . GLN B 1 130 ? 7.543 16.859 9.359 1 95.44 130 GLN B C 1
ATOM 2230 O O . GLN B 1 130 ? 6.953 16.25 8.469 1 95.44 130 GLN B O 1
ATOM 2235 N N . ARG B 1 131 ? 7.68 18.156 9.375 1 94.38 131 ARG B N 1
ATOM 2236 C CA . ARG B 1 131 ? 7.105 18.969 8.312 1 94.38 131 ARG B CA 1
ATOM 2237 C C . ARG B 1 131 ? 7.961 18.891 7.051 1 94.38 131 ARG B C 1
ATOM 2239 O O . ARG B 1 131 ? 9.188 18.875 7.125 1 94.38 131 ARG B O 1
ATOM 2246 N N . VAL B 1 132 ? 7.238 18.797 5.93 1 92.88 132 VAL B N 1
ATOM 2247 C CA . VAL B 1 132 ? 7.922 18.984 4.652 1 92.88 132 VAL B CA 1
ATOM 2248 C C . VAL B 1 132 ? 8.055 20.469 4.352 1 92.88 132 VAL B C 1
ATOM 2250 O O . VAL B 1 132 ? 7.062 21.203 4.332 1 92.88 132 VAL B O 1
ATOM 2253 N N . GLN B 1 133 ? 9.281 20.859 4.152 1 90 133 GLN B N 1
ATOM 2254 C CA . GLN B 1 133 ? 9.539 22.266 3.869 1 90 133 GLN B CA 1
ATOM 2255 C C . GLN B 1 133 ? 10.25 22.438 2.527 1 90 133 GLN B C 1
ATOM 2257 O O . GLN B 1 133 ? 10.914 21.516 2.049 1 90 133 GLN B O 1
ATOM 2262 N N . ALA B 1 134 ? 9.938 23.531 1.888 1 85.62 134 ALA B N 1
ATOM 2263 C CA . ALA B 1 134 ? 10.578 23.906 0.629 1 85.62 134 ALA B CA 1
ATOM 2264 C C . ALA B 1 134 ? 10.953 25.375 0.62 1 85.62 134 ALA B C 1
ATOM 2266 O O . ALA B 1 134 ? 10.461 26.156 1.442 1 85.62 134 ALA B O 1
ATOM 2267 N N . ARG B 1 135 ? 11.922 25.672 -0.159 1 85.75 135 ARG B N 1
ATOM 2268 C CA . ARG B 1 135 ? 12.297 27.062 -0.317 1 85.75 135 ARG B CA 1
ATOM 2269 C C . ARG B 1 135 ? 11.375 27.781 -1.299 1 85.75 135 ARG B C 1
ATOM 2271 O O . ARG B 1 135 ? 11.062 27.25 -2.365 1 85.75 135 ARG B O 1
ATOM 2278 N N . ASP B 1 136 ? 10.953 28.953 -0.825 1 81.19 136 ASP B N 1
ATOM 2279 C CA . ASP B 1 136 ? 10.125 29.75 -1.733 1 81.19 136 ASP B CA 1
ATOM 2280 C C . ASP B 1 136 ? 10.984 30.594 -2.664 1 81.19 136 ASP B C 1
ATOM 2282 O O . ASP B 1 136 ? 12.203 30.422 -2.719 1 81.19 136 ASP B O 1
ATOM 2286 N N . GLU B 1 137 ? 10.273 31.406 -3.518 1 85.56 137 GLU B N 1
ATOM 2287 C CA . GLU B 1 137 ? 10.953 32.219 -4.52 1 85.56 137 GLU B CA 1
ATOM 2288 C C . GLU B 1 137 ? 11.977 33.156 -3.875 1 85.56 137 GLU B C 1
ATOM 2290 O O . GLU B 1 137 ? 13 33.469 -4.484 1 85.56 137 GLU B O 1
ATOM 2295 N N . ALA B 1 138 ? 11.75 33.594 -2.67 1 91.81 138 ALA B N 1
ATOM 2296 C CA . ALA B 1 138 ? 12.633 34.5 -1.945 1 91.81 138 ALA B CA 1
ATOM 2297 C C . ALA B 1 138 ? 13.719 33.75 -1.2 1 91.81 138 ALA B C 1
ATOM 2299 O O . ALA B 1 138 ? 14.562 34.344 -0.526 1 91.81 138 ALA B O 1
ATOM 2300 N N . GLY B 1 139 ? 13.664 32.375 -1.299 1 87.56 139 GLY B N 1
ATOM 2301 C CA . GLY B 1 139 ? 14.672 31.547 -0.663 1 87.56 139 GLY B CA 1
ATOM 2302 C C . GLY B 1 139 ? 14.336 31.203 0.774 1 87.56 139 GLY B C 1
ATOM 2303 O O . GLY B 1 139 ? 15.133 30.562 1.467 1 87.56 139 GLY B O 1
ATOM 2304 N N . LEU B 1 140 ? 13.188 31.641 1.212 1 90.69 140 LEU B N 1
ATOM 2305 C CA . LEU B 1 140 ? 12.781 31.375 2.588 1 90.69 140 LEU B CA 1
ATOM 2306 C C . LEU B 1 140 ? 12.188 29.969 2.715 1 90.69 140 LEU B C 1
ATOM 2308 O O . LEU B 1 140 ? 11.461 29.516 1.829 1 90.69 140 LEU B O 1
ATOM 2312 N N . LEU B 1 141 ? 12.414 29.297 3.777 1 90 141 LEU B N 1
ATOM 2313 C CA . LEU B 1 141 ? 11.852 27.984 4.051 1 90 141 LEU B CA 1
ATOM 2314 C C . LEU B 1 141 ? 10.391 28.094 4.473 1 90 141 LEU B C 1
ATOM 2316 O O . LEU B 1 141 ? 10.07 28.797 5.434 1 90 141 LEU B O 1
ATOM 2320 N N . VAL B 1 142 ? 9.562 27.422 3.625 1 90.56 142 VAL B N 1
ATOM 2321 C CA . VAL B 1 142 ? 8.133 27.438 3.943 1 90.56 142 VAL B CA 1
ATOM 2322 C C . VAL B 1 142 ? 7.602 26.016 4.02 1 90.56 142 VAL B C 1
ATOM 2324 O O . VAL B 1 142 ? 8.125 25.109 3.355 1 90.56 142 VAL B O 1
ATOM 2327 N N . ASP B 1 143 ? 6.531 25.938 4.758 1 91.81 143 ASP B N 1
ATOM 2328 C CA . ASP B 1 143 ? 5.859 24.641 4.848 1 91.81 143 ASP B CA 1
ATOM 2329 C C . ASP B 1 143 ? 5.125 24.312 3.551 1 91.81 143 ASP B C 1
ATOM 2331 O O . ASP B 1 143 ? 4.426 25.172 2.994 1 91.81 143 ASP B O 1
ATOM 2335 N N . VAL B 1 144 ? 5.309 23.078 3.121 1 92.19 144 VAL B N 1
ATOM 2336 C CA . VAL B 1 144 ? 4.645 22.641 1.901 1 92.19 144 VAL B CA 1
ATOM 2337 C C . VAL B 1 144 ? 3.17 22.359 2.188 1 92.19 144 VAL B C 1
ATOM 2339 O O . VAL B 1 144 ? 2.836 21.688 3.166 1 92.19 144 VAL B O 1
ATOM 2342 N N . ARG B 1 145 ? 2.326 22.969 1.332 1 93.38 145 ARG B N 1
ATOM 2343 C CA . ARG B 1 145 ? 0.89 22.703 1.353 1 93.38 145 ARG B CA 1
ATOM 2344 C C . ARG B 1 145 ? 0.403 22.203 -0.003 1 93.38 145 ARG B C 1
ATOM 2346 O O . ARG B 1 145 ? 0.729 22.781 -1.04 1 93.38 145 ARG B O 1
ATOM 2353 N N . LEU B 1 146 ? -0.337 21.062 0.04 1 91.44 146 LEU B N 1
ATOM 2354 C CA . LEU B 1 146 ? -0.885 20.469 -1.174 1 91.44 146 LEU B CA 1
ATOM 2355 C C . LEU B 1 146 ? -2.354 20.094 -0.984 1 91.44 146 LEU B C 1
ATOM 2357 O O . LEU B 1 146 ? -2.729 19.516 0.039 1 91.44 146 LEU B O 1
ATOM 2361 N N . ASP B 1 147 ? -3.125 20.438 -1.965 1 90.31 147 ASP B N 1
ATOM 2362 C CA . ASP B 1 147 ? -4.48 19.906 -1.912 1 90.31 147 ASP B CA 1
ATOM 2363 C C . ASP B 1 147 ? -4.488 18.406 -2.188 1 90.31 147 ASP B C 1
ATOM 2365 O O . ASP B 1 147 ? -3.438 17.797 -2.416 1 90.31 147 ASP B O 1
ATOM 2369 N N . LYS B 1 148 ? -5.633 17.828 -2.049 1 89.38 148 LYS B N 1
ATOM 2370 C CA . LYS B 1 148 ? -5.785 16.375 -2.133 1 89.38 148 LYS B CA 1
ATOM 2371 C C . LYS B 1 148 ? -5.195 15.836 -3.432 1 89.38 148 LYS B C 1
ATOM 2373 O O . LYS B 1 148 ? -4.422 14.875 -3.418 1 89.38 148 LYS B O 1
ATOM 2378 N N . GLU B 1 149 ? -5.527 16.359 -4.516 1 84.31 149 GLU B N 1
ATOM 2379 C CA . GLU B 1 149 ? -5.078 15.883 -5.82 1 84.31 149 GLU B CA 1
ATOM 2380 C C . GLU B 1 149 ? -3.566 16.016 -5.969 1 84.31 149 GLU B C 1
AT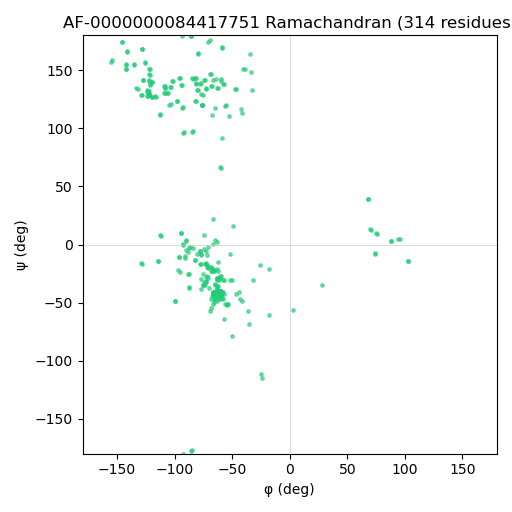OM 2382 O O . GLU B 1 149 ? -2.895 15.086 -6.414 1 84.31 149 GLU B O 1
ATOM 2387 N N . ALA B 1 150 ? -3.059 17.141 -5.648 1 85.06 150 ALA B N 1
ATOM 2388 C CA . ALA B 1 150 ? -1.617 17.359 -5.723 1 85.06 150 ALA B CA 1
ATOM 2389 C C . ALA B 1 150 ? -0.863 16.406 -4.801 1 85.06 150 ALA B C 1
ATOM 2391 O O . ALA B 1 150 ? 0.203 15.906 -5.16 1 85.06 150 ALA B O 1
ATOM 2392 N N . PHE B 1 151 ? -1.43 16.219 -3.641 1 90.06 151 PHE B N 1
ATOM 2393 C CA . PHE B 1 151 ? -0.829 15.297 -2.686 1 90.06 151 PHE B CA 1
ATOM 2394 C C . PHE B 1 151 ? -0.784 13.883 -3.252 1 90.06 151 PHE B C 1
ATOM 2396 O O . PHE B 1 151 ? 0.237 13.195 -3.148 1 90.06 151 PHE B O 1
ATOM 2403 N N . ARG B 1 152 ? -1.829 13.445 -3.893 1 87.25 152 ARG B N 1
ATOM 2404 C CA . ARG B 1 152 ? -1.921 12.102 -4.461 1 87.25 152 ARG B CA 1
ATOM 2405 C C . ARG B 1 152 ? -1.006 11.953 -5.672 1 87.25 152 ARG B C 1
ATOM 2407 O O . ARG B 1 152 ? -0.595 10.844 -6.016 1 87.25 152 ARG B O 1
ATOM 2414 N N . ASP B 1 153 ? -0.617 13.094 -6.223 1 84.88 153 ASP B N 1
ATOM 2415 C CA . ASP B 1 153 ? 0.271 13.086 -7.383 1 84.88 153 ASP B CA 1
ATOM 2416 C C . ASP B 1 153 ? 1.735 13.148 -6.953 1 84.88 153 ASP B C 1
ATOM 2418 O O . ASP B 1 153 ? 2.637 12.922 -7.762 1 84.88 153 ASP B O 1
ATOM 2422 N N . LEU B 1 154 ? 1.938 13.43 -5.711 1 83 154 LEU B N 1
ATOM 2423 C CA . LEU B 1 154 ? 3.291 13.586 -5.188 1 83 154 LEU B CA 1
ATOM 2424 C C . LEU B 1 154 ? 4.035 12.258 -5.203 1 83 154 LEU B C 1
ATOM 2426 O O . LEU B 1 154 ? 3.498 11.234 -4.77 1 83 154 LEU B O 1
ATOM 2430 N N . ILE B 1 155 ? 5.258 12.273 -5.613 1 79.31 155 ILE B N 1
ATOM 2431 C CA . ILE B 1 155 ? 6.047 11.047 -5.703 1 79.31 155 ILE B CA 1
ATOM 2432 C C . ILE B 1 155 ? 6.965 10.938 -4.488 1 79.31 155 ILE B C 1
ATOM 2434 O O . ILE B 1 155 ? 7.07 9.867 -3.881 1 79.31 155 ILE B O 1
ATOM 2438 N N . SER B 1 156 ? 7.633 12.07 -4.273 1 85.75 156 SER B N 1
ATOM 2439 C CA . SER B 1 156 ? 8.609 12.094 -3.189 1 85.75 156 SER B CA 1
ATOM 2440 C C . SER B 1 156 ? 8.812 13.508 -2.654 1 85.75 156 SER B C 1
ATOM 2442 O O . SER B 1 156 ? 8.547 14.484 -3.354 1 85.75 156 SER B O 1
ATOM 2444 N N . VAL B 1 157 ? 9.32 13.578 -1.415 1 78.38 157 VAL B N 1
ATOM 2445 C CA . VAL B 1 157 ? 9.578 14.883 -0.814 1 78.38 157 VAL B CA 1
ATOM 2446 C C . VAL B 1 157 ? 11.055 15.25 -0.989 1 78.38 157 VAL B C 1
ATOM 2448 O O . VAL B 1 157 ? 11.469 16.359 -0.658 1 78.38 157 VAL B O 1
ATOM 2451 N N . MET B 1 158 ? 11.984 14.359 -1.192 1 70.12 158 MET B N 1
ATOM 2452 C CA . MET B 1 158 ? 13.414 14.656 -1.296 1 70.12 158 MET B CA 1
ATOM 2453 C C . MET B 1 158 ? 13.766 15.164 -2.689 1 70.12 158 MET B C 1
ATOM 2455 O O . MET B 1 158 ? 14.883 15.625 -2.922 1 70.12 158 MET B O 1
ATOM 2459 N N . ASP B 1 159 ? 12.812 15.117 -3.668 1 58.88 159 ASP B N 1
ATOM 2460 C CA . ASP B 1 159 ? 13.312 15.625 -4.941 1 58.88 159 ASP B CA 1
ATOM 2461 C C . ASP B 1 159 ? 13.008 17.109 -5.102 1 58.88 159 ASP B C 1
ATOM 2463 O O . ASP B 1 159 ? 11.953 17.594 -4.668 1 58.88 159 ASP B O 1
#

Radius of gyration: 19.4 Å; Cα contacts (8 Å, |Δi|>4): 547; chains: 2; bounding box: 42×67×46 Å